Protein AF-A0A0G1M6L7-F1 (afdb_monomer_lite)

Radius of gyration: 28.71 Å; chains: 1; bounding box: 70×25×81 Å

Foldseek 3Di:
DDDDDDQCPPPPDADDDDPVQLVVQHEEFEAAADDLAPVSVVVSQVSTCPPNGGYYYDYDYDCPDPLCVPQADPVLVVVVVVVPDDPPDDDDDPVNVVRSVNSSVRSVVVVVVVVVLVVLLVVLVVVLVVVLVVVLVVLCPDPDPVLSVVLNVLSVVLVVVLVVVLVVLLVVLVVVVVPPDRSSVVSSVVSVVSSVVSVVVSVCVSCVVDDDDDDDD

Structure (mmCIF, N/CA/C/O backbone):
data_AF-A0A0G1M6L7-F1
#
_entry.id   AF-A0A0G1M6L7-F1
#
loop_
_atom_site.group_PDB
_atom_site.id
_atom_site.type_symbol
_atom_site.label_atom_id
_atom_site.label_alt_id
_atom_site.label_comp_id
_atom_site.label_asym_id
_atom_site.label_entity_id
_atom_site.label_seq_id
_atom_site.pdbx_PDB_ins_code
_atom_site.Cartn_x
_atom_site.Cartn_y
_atom_site.Cartn_z
_atom_site.occupancy
_atom_site.B_iso_or_equiv
_atom_site.auth_seq_id
_atom_site.auth_comp_id
_atom_site.auth_asym_id
_atom_site.auth_atom_id
_atom_site.pdbx_PDB_model_num
ATOM 1 N N . MET A 1 1 ? 1.216 6.756 -36.586 1.00 84.75 1 MET A N 1
ATOM 2 C CA . MET A 1 1 ? 0.546 7.312 -35.391 1.00 84.75 1 MET A CA 1
ATOM 3 C C . MET A 1 1 ? 1.504 7.144 -34.233 1.00 84.75 1 MET A C 1
ATOM 5 O O . MET A 1 1 ? 2.089 6.076 -34.132 1.00 84.75 1 MET A O 1
ATOM 9 N N . VAL A 1 2 ? 1.694 8.182 -33.423 1.00 92.75 2 VAL A N 1
ATOM 10 C CA . VAL A 1 2 ? 2.529 8.138 -32.216 1.00 92.75 2 VAL A CA 1
ATOM 11 C C . VAL A 1 2 ? 1.624 8.466 -31.036 1.00 92.75 2 VAL A C 1
ATOM 13 O O . VAL A 1 2 ? 0.775 9.351 -31.141 1.00 92.75 2 VAL A O 1
ATOM 16 N N . THR A 1 3 ? 1.771 7.733 -29.940 1.00 93.62 3 THR A N 1
ATOM 17 C CA . THR A 1 3 ? 1.020 7.964 -28.706 1.00 93.62 3 THR A CA 1
ATOM 18 C C . THR A 1 3 ? 2.004 7.984 -27.556 1.00 93.62 3 THR A C 1
ATOM 20 O O . THR A 1 3 ? 2.774 7.043 -27.394 1.00 93.62 3 THR A O 1
ATOM 23 N N . VAL A 1 4 ? 1.964 9.058 -26.775 1.00 93.81 4 VAL A N 1
ATOM 24 C CA . VAL A 1 4 ? 2.733 9.181 -25.540 1.00 93.81 4 VAL A CA 1
ATOM 25 C C . VAL A 1 4 ? 1.793 8.864 -24.388 1.00 93.81 4 VAL A C 1
ATOM 27 O O . VAL A 1 4 ? 0.706 9.434 -24.295 1.00 93.81 4 VAL A O 1
ATOM 30 N N . ALA A 1 5 ? 2.195 7.925 -23.541 1.00 92.69 5 ALA A N 1
ATOM 31 C CA . ALA A 1 5 ? 1.463 7.533 -22.350 1.00 92.69 5 ALA A CA 1
ATOM 32 C C . ALA A 1 5 ? 2.386 7.715 -21.148 1.00 92.69 5 ALA A C 1
ATOM 34 O O . ALA A 1 5 ? 3.482 7.168 -21.130 1.00 92.69 5 ALA A O 1
ATOM 35 N N . THR A 1 6 ? 1.942 8.481 -20.156 1.00 89.94 6 THR A N 1
ATOM 36 C CA . THR A 1 6 ? 2.637 8.587 -18.873 1.00 89.94 6 THR A CA 1
ATOM 37 C C . THR A 1 6 ? 2.196 7.440 -17.966 1.00 89.94 6 THR A C 1
ATOM 39 O O . THR A 1 6 ? 1.009 7.085 -17.919 1.00 89.94 6 THR A O 1
ATOM 42 N N . ASN A 1 7 ? 3.150 6.828 -17.258 1.00 86.62 7 ASN A N 1
ATOM 43 C CA . ASN A 1 7 ? 2.927 5.631 -16.445 1.00 86.62 7 ASN A CA 1
ATOM 44 C C . ASN A 1 7 ? 2.179 4.533 -17.232 1.00 86.62 7 ASN A C 1
ATOM 46 O O . ASN A 1 7 ? 2.619 4.071 -18.279 1.00 86.62 7 ASN A O 1
ATOM 50 N N . MET A 1 8 ? 1.007 4.121 -16.742 1.00 83.69 8 MET A N 1
ATOM 51 C CA . MET A 1 8 ? 0.152 3.108 -17.366 1.00 83.69 8 MET A CA 1
ATOM 52 C C . MET A 1 8 ? -1.162 3.709 -17.887 1.00 83.69 8 MET A C 1
ATOM 54 O O . MET A 1 8 ? -2.217 3.078 -17.780 1.00 83.69 8 MET A O 1
ATOM 58 N N . ALA A 1 9 ? -1.132 4.927 -18.435 1.00 89.62 9 ALA A N 1
ATOM 59 C CA . ALA A 1 9 ? -2.308 5.532 -19.060 1.00 89.62 9 ALA A CA 1
ATOM 60 C C . ALA A 1 9 ? -2.913 4.609 -20.143 1.00 89.62 9 ALA A C 1
ATOM 62 O O . ALA A 1 9 ? -2.209 3.898 -20.862 1.00 89.62 9 ALA A O 1
ATOM 63 N N . GLY A 1 10 ? -4.248 4.556 -20.226 1.00 84.44 10 GLY A N 1
ATOM 64 C CA . GLY A 1 10 ? -4.945 3.621 -21.124 1.00 84.44 10 GLY A CA 1
ATOM 65 C C . GLY A 1 10 ? -4.846 2.146 -20.697 1.00 84.44 10 GLY A C 1
ATOM 66 O O . GLY A 1 10 ? -4.874 1.230 -21.528 1.00 84.44 10 GLY A O 1
ATOM 67 N N . ARG A 1 11 ? -4.664 1.865 -19.399 1.00 89.75 11 ARG A N 1
ATOM 68 C CA . ARG A 1 11 ? -4.766 0.506 -18.837 1.00 89.75 11 ARG A CA 1
ATOM 69 C C . ARG A 1 11 ? -6.170 -0.066 -19.009 1.00 89.75 11 ARG A C 1
ATOM 71 O O . ARG A 1 11 ? -7.153 0.612 -18.755 1.00 89.75 11 ARG A O 1
ATOM 78 N N . GLY A 1 12 ? -6.235 -1.330 -19.429 1.00 88.38 12 GLY A N 1
ATOM 79 C CA . GLY A 1 12 ? -7.492 -2.047 -19.669 1.00 88.38 12 GLY A CA 1
ATOM 80 C C . GLY A 1 12 ? -8.051 -1.904 -21.087 1.00 88.38 12 GLY A C 1
ATOM 81 O O . GLY A 1 12 ? -8.953 -2.652 -21.440 1.00 88.38 12 GLY A O 1
ATOM 82 N N . THR A 1 13 ? -7.487 -1.017 -21.911 1.00 90.44 13 THR A N 1
ATOM 83 C CA . THR A 1 13 ? -7.893 -0.847 -23.312 1.00 90.44 13 THR A CA 1
ATOM 84 C C . THR A 1 13 ? -6.903 -1.519 -24.258 1.00 90.44 13 THR A C 1
ATOM 86 O O . THR A 1 13 ? -5.684 -1.355 -24.133 1.00 90.44 13 THR A O 1
ATOM 89 N N . ASP A 1 14 ? -7.432 -2.274 -25.217 1.00 89.69 14 ASP A N 1
ATOM 90 C CA . ASP A 1 14 ? -6.655 -2.932 -26.264 1.00 89.69 14 ASP A CA 1
ATOM 91 C C . ASP A 1 14 ? -6.268 -1.931 -27.359 1.00 89.69 14 ASP A C 1
ATOM 93 O O . ASP A 1 14 ? -7.090 -1.138 -27.817 1.00 89.69 14 ASP A O 1
ATOM 97 N N . ILE A 1 15 ? -5.010 -1.985 -27.802 1.00 90.81 15 ILE A N 1
ATOM 98 C CA . ILE A 1 15 ? -4.528 -1.189 -28.934 1.00 90.81 15 ILE A CA 1
ATOM 99 C C . ILE A 1 15 ? -4.770 -2.010 -30.197 1.00 90.81 15 ILE A C 1
ATOM 101 O O . ILE A 1 15 ? -4.020 -2.935 -30.505 1.00 90.81 15 ILE A O 1
ATOM 105 N N . LEU A 1 16 ? -5.851 -1.693 -30.905 1.00 90.94 16 LEU A N 1
ATOM 106 C CA . LEU A 1 16 ? -6.194 -2.354 -32.159 1.00 90.94 16 LEU A CA 1
ATOM 107 C C . LEU A 1 16 ? -5.374 -1.766 -33.307 1.00 90.94 16 LEU A C 1
ATOM 109 O O . LEU A 1 16 ? -5.349 -0.553 -33.519 1.00 90.94 16 LEU A O 1
ATOM 113 N N . LEU A 1 17 ? -4.717 -2.639 -34.065 1.00 91.00 17 LEU A N 1
ATOM 114 C CA . LEU A 1 17 ? -3.905 -2.247 -35.209 1.00 91.00 17 LEU A CA 1
ATOM 115 C C . LEU A 1 17 ? -4.732 -2.247 -36.491 1.00 91.00 17 LEU A C 1
ATOM 117 O O . LEU A 1 17 ? -5.481 -3.182 -36.773 1.00 91.00 17 LEU A O 1
ATOM 121 N N . SER A 1 18 ? -4.556 -1.206 -37.301 1.00 91.69 18 SER A N 1
ATOM 122 C CA . SER A 1 18 ? -5.076 -1.193 -38.666 1.00 91.69 18 SER A CA 1
ATOM 123 C C . SER A 1 18 ? -4.300 -2.176 -39.549 1.00 91.69 18 SER A C 1
ATOM 125 O O . SER A 1 18 ? -3.163 -2.546 -39.249 1.00 91.69 18 SER A O 1
ATOM 127 N N . VAL A 1 19 ? -4.873 -2.545 -40.698 1.00 90.25 19 VAL A N 1
ATOM 128 C CA . VAL A 1 19 ? -4.204 -3.406 -41.694 1.00 90.25 19 VAL A CA 1
ATOM 129 C C . VAL A 1 19 ? -2.841 -2.834 -42.112 1.00 90.25 19 VAL A C 1
ATOM 131 O O . VAL A 1 19 ? -1.876 -3.578 -42.276 1.00 90.25 19 VAL A O 1
ATOM 134 N N . GLY A 1 20 ? -2.740 -1.505 -42.237 1.00 91.56 20 GLY A N 1
ATOM 135 C CA . GLY A 1 20 ? -1.476 -0.820 -42.517 1.00 91.56 20 GLY A CA 1
ATOM 136 C C . GLY A 1 20 ? -0.455 -0.963 -41.384 1.00 91.56 20 GLY A C 1
ATOM 137 O O . GLY A 1 20 ? 0.711 -1.225 -41.657 1.00 91.56 20 GLY A O 1
ATOM 138 N N . GLY A 1 21 ? -0.893 -0.866 -40.124 1.00 90.00 21 GLY A N 1
ATOM 139 C CA . GLY A 1 21 ? -0.030 -1.053 -38.952 1.00 90.00 21 GLY A CA 1
ATOM 140 C C . GLY A 1 21 ? 0.520 -2.476 -38.841 1.00 90.00 21 GLY A C 1
ATOM 141 O O . GLY A 1 21 ? 1.707 -2.654 -38.595 1.00 90.00 21 GLY A O 1
ATOM 142 N N . ILE A 1 22 ? -0.307 -3.491 -39.113 1.00 90.25 22 ILE A N 1
ATOM 143 C CA . ILE A 1 22 ? 0.140 -4.895 -39.140 1.00 90.25 22 ILE A CA 1
ATOM 144 C C . ILE A 1 22 ? 1.204 -5.099 -40.228 1.00 90.25 22 ILE A C 1
ATOM 146 O O . ILE A 1 22 ? 2.251 -5.687 -39.967 1.00 90.25 22 ILE A O 1
ATOM 150 N N . ARG A 1 23 ? 0.977 -4.564 -41.437 1.00 90.69 23 ARG A N 1
ATOM 151 C CA . ARG A 1 23 ? 1.945 -4.635 -42.548 1.00 90.69 23 ARG A CA 1
ATOM 152 C C . ARG A 1 23 ? 3.256 -3.900 -42.262 1.00 90.69 23 ARG A C 1
ATOM 154 O O . ARG A 1 23 ? 4.280 -4.284 -42.812 1.00 90.69 23 ARG A O 1
ATOM 161 N N . ALA A 1 24 ? 3.226 -2.876 -41.413 1.00 92.19 24 ALA A N 1
ATOM 162 C CA . ALA A 1 24 ? 4.398 -2.100 -41.014 1.00 92.19 24 ALA A CA 1
ATOM 163 C C . ALA A 1 24 ? 5.237 -2.759 -39.897 1.00 92.19 24 ALA A C 1
ATOM 165 O O . ALA A 1 24 ? 6.165 -2.131 -39.398 1.00 92.19 24 ALA A O 1
ATOM 166 N N . GLY A 1 25 ? 4.928 -3.998 -39.494 1.00 92.25 25 GLY A N 1
ATOM 167 C CA . GLY A 1 25 ? 5.638 -4.703 -38.416 1.00 92.25 25 GLY A CA 1
ATOM 168 C C . GLY A 1 25 ? 4.937 -4.641 -37.056 1.00 92.25 25 GLY A C 1
ATOM 169 O O . GLY A 1 25 ? 5.488 -5.094 -36.056 1.00 92.25 25 GLY A O 1
ATOM 170 N N . GLY A 1 26 ? 3.707 -4.128 -37.023 1.00 94.56 26 GLY A N 1
ATOM 171 C CA . GLY A 1 26 ? 2.856 -4.117 -35.843 1.00 94.56 26 GLY A CA 1
ATOM 172 C C . GLY A 1 26 ? 3.161 -2.995 -34.853 1.00 94.56 26 GLY A C 1
ATOM 173 O O . GLY A 1 26 ? 3.702 -1.951 -35.216 1.00 94.56 26 GLY A O 1
ATOM 174 N N . LEU A 1 27 ? 2.749 -3.179 -33.594 1.00 95.94 27 LEU A N 1
ATOM 175 C CA . LEU A 1 27 ? 2.967 -2.173 -32.553 1.00 95.94 27 LEU A CA 1
ATOM 176 C C . LEU A 1 27 ? 4.420 -2.216 -32.073 1.00 95.94 27 LEU A C 1
ATOM 178 O O . LEU A 1 27 ? 4.883 -3.261 -31.613 1.00 95.94 27 LEU A O 1
ATOM 182 N N . HIS A 1 28 ? 5.098 -1.071 -32.123 1.00 96.50 28 HIS A N 1
ATOM 183 C CA 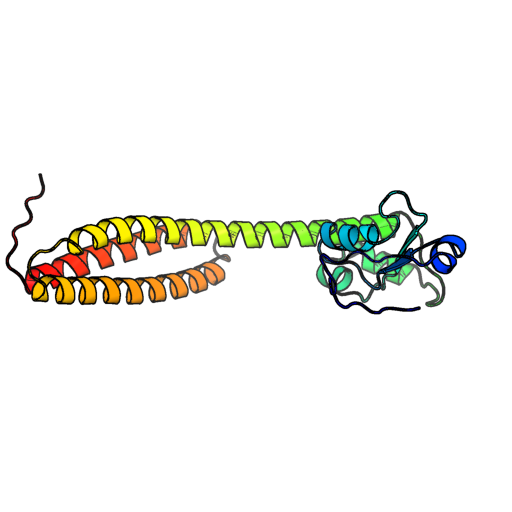. HIS A 1 28 ? 6.377 -0.864 -31.455 1.00 96.50 28 HIS A CA 1
ATOM 184 C C . HIS A 1 28 ? 6.158 -0.090 -30.152 1.00 96.50 28 HIS A C 1
ATOM 186 O O . HIS A 1 28 ? 5.536 0.973 -30.154 1.00 96.50 28 HIS A O 1
ATOM 192 N N . VAL A 1 29 ? 6.641 -0.640 -29.043 1.00 96.62 29 VAL A N 1
ATOM 193 C CA . VAL A 1 29 ? 6.551 -0.042 -27.709 1.00 96.62 29 VAL A CA 1
ATOM 194 C C . VAL A 1 29 ? 7.929 0.455 -27.294 1.00 96.62 29 VAL A C 1
ATOM 196 O O . VAL A 1 29 ? 8.872 -0.331 -27.233 1.00 96.62 29 VAL A O 1
ATOM 199 N N . ILE A 1 30 ? 8.027 1.739 -26.963 1.00 97.06 30 ILE A N 1
ATOM 200 C CA . ILE A 1 30 ? 9.252 2.345 -26.440 1.00 97.06 30 ILE A CA 1
ATOM 201 C C . ILE A 1 30 ? 9.027 2.670 -24.966 1.00 97.06 30 ILE A C 1
ATOM 203 O O . ILE A 1 30 ? 8.102 3.411 -24.636 1.00 97.06 30 ILE A O 1
ATOM 207 N N . GLY A 1 31 ? 9.846 2.089 -24.093 1.00 96.44 31 GLY A N 1
ATOM 208 C CA . GLY A 1 31 ? 9.995 2.532 -22.708 1.00 96.44 31 GLY A CA 1
ATOM 209 C C . GLY A 1 31 ? 11.113 3.564 -22.629 1.00 96.44 31 GLY A C 1
ATOM 210 O O . GLY A 1 31 ? 12.192 3.320 -23.164 1.00 96.44 31 GLY A O 1
ATOM 211 N N . THR A 1 32 ? 10.842 4.709 -22.013 1.00 95.19 32 THR A N 1
ATOM 212 C CA . THR A 1 32 ? 11.808 5.812 -21.855 1.00 95.19 32 THR A CA 1
ATOM 213 C C . THR A 1 32 ? 12.637 5.712 -20.582 1.00 95.19 32 THR A C 1
ATOM 215 O O . THR A 1 32 ? 13.628 6.410 -20.471 1.00 95.19 32 THR A O 1
ATOM 218 N N . GLU A 1 33 ? 12.204 4.868 -19.650 1.00 93.88 33 GLU A N 1
ATOM 219 C CA . GLU A 1 33 ? 12.830 4.596 -18.359 1.00 93.88 33 GLU A CA 1
ATOM 220 C C . GLU A 1 33 ? 12.397 3.193 -17.898 1.00 93.88 33 GLU A C 1
ATOM 222 O O . GLU A 1 33 ? 11.511 2.560 -18.499 1.00 93.88 33 GLU A O 1
ATOM 227 N N . ARG A 1 34 ? 12.997 2.693 -16.817 1.00 94.00 34 ARG A N 1
ATOM 228 C CA . ARG A 1 34 ? 12.549 1.477 -16.128 1.00 94.00 34 ARG A CA 1
ATOM 229 C C . ARG A 1 34 ? 11.799 1.860 -14.869 1.00 94.00 34 ARG A C 1
ATOM 231 O O . ARG A 1 34 ? 12.267 2.668 -14.080 1.00 94.00 34 ARG A O 1
ATOM 238 N N . HIS A 1 35 ? 10.663 1.213 -14.642 1.00 95.50 35 HIS A N 1
ATOM 239 C CA . HIS A 1 35 ? 9.975 1.359 -13.369 1.00 95.50 35 HIS A CA 1
ATOM 240 C C . HIS A 1 35 ? 10.758 0.624 -12.274 1.00 95.50 35 HIS A C 1
ATOM 242 O O . HIS A 1 35 ? 11.345 -0.422 -12.527 1.00 95.50 35 HIS A O 1
ATOM 248 N N . GLU A 1 36 ? 10.625 1.040 -11.017 1.00 95.19 36 GLU A N 1
ATOM 249 C CA . GLU A 1 36 ? 11.099 0.289 -9.837 1.00 95.19 36 GLU A CA 1
ATOM 250 C C . GLU A 1 36 ? 10.550 -1.147 -9.732 1.00 95.19 36 GLU A C 1
ATOM 252 O O . GLU A 1 36 ? 10.982 -1.912 -8.882 1.00 95.19 36 GLU A O 1
ATOM 257 N N . SER A 1 37 ? 9.562 -1.524 -10.557 1.00 94.88 37 SER A N 1
ATOM 258 C CA . SER A 1 37 ? 9.026 -2.879 -10.589 1.00 94.88 37 SER A CA 1
ATOM 259 C C . SER A 1 37 ? 8.979 -3.434 -12.001 1.00 94.88 37 SER A C 1
ATOM 261 O O . SER A 1 37 ? 8.274 -2.925 -12.883 1.00 94.88 37 SER A O 1
ATOM 263 N N . ARG A 1 38 ? 9.611 -4.594 -12.172 1.00 94.69 38 ARG A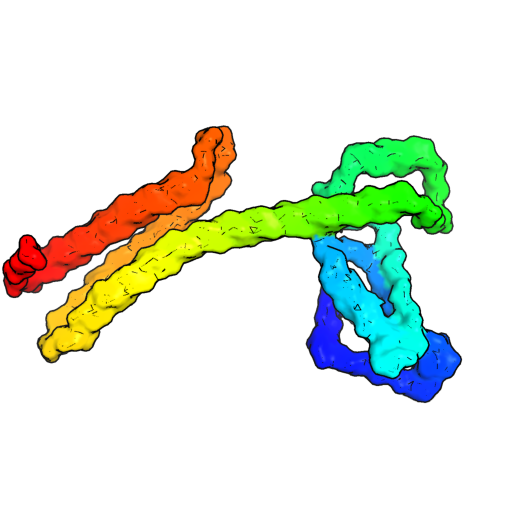 N 1
ATOM 264 C CA . ARG A 1 38 ? 9.710 -5.313 -13.445 1.00 94.69 38 ARG A CA 1
ATOM 265 C C . ARG A 1 38 ? 8.345 -5.701 -13.997 1.00 94.69 38 ARG A C 1
ATOM 267 O O . ARG A 1 38 ? 8.137 -5.800 -15.210 1.00 94.69 38 ARG A O 1
ATOM 274 N N . ARG A 1 39 ? 7.376 -5.919 -13.106 1.00 94.62 39 ARG A N 1
ATOM 275 C CA . ARG A 1 39 ? 5.989 -6.227 -13.465 1.00 94.62 39 ARG A CA 1
ATOM 276 C C . ARG A 1 39 ? 5.330 -5.088 -14.247 1.00 94.62 39 ARG A C 1
ATOM 278 O O . ARG A 1 39 ? 4.470 -5.367 -15.085 1.00 94.62 39 ARG A O 1
ATOM 285 N N . ILE A 1 40 ? 5.664 -3.828 -13.967 1.00 94.75 40 ILE A N 1
ATOM 286 C CA . ILE A 1 40 ? 5.108 -2.679 -14.697 1.00 94.75 40 ILE A CA 1
ATOM 287 C C . ILE A 1 40 ? 5.729 -2.601 -16.091 1.00 94.75 40 ILE A C 1
ATOM 289 O O . ILE A 1 40 ? 4.988 -2.548 -17.072 1.00 94.75 40 ILE A O 1
ATOM 293 N N . ASP A 1 41 ? 7.048 -2.764 -16.200 1.00 95.62 41 ASP A N 1
ATOM 294 C CA . ASP A 1 41 ? 7.721 -2.832 -17.500 1.00 95.62 41 ASP A CA 1
ATOM 295 C C . ASP A 1 41 ? 7.145 -3.948 -18.382 1.00 95.62 41 ASP A C 1
ATOM 297 O O . ASP A 1 41 ? 6.882 -3.757 -19.568 1.00 95.62 41 ASP A O 1
ATOM 301 N N . ASN A 1 42 ? 6.908 -5.129 -17.801 1.00 94.88 42 ASN A N 1
ATOM 302 C CA . ASN A 1 42 ? 6.311 -6.261 -18.510 1.00 94.88 42 ASN A CA 1
ATOM 303 C C . ASN A 1 42 ? 4.888 -5.958 -18.999 1.00 94.88 42 ASN A C 1
ATOM 305 O O . ASN A 1 42 ? 4.505 -6.418 -20.073 1.00 94.88 42 ASN A O 1
ATOM 309 N N . GLN A 1 43 ? 4.108 -5.168 -18.255 1.00 94.25 43 GLN A N 1
ATOM 310 C CA . GLN A 1 43 ? 2.792 -4.726 -18.723 1.00 94.25 43 GLN A CA 1
ATOM 311 C C . GLN A 1 43 ? 2.895 -3.766 -19.906 1.00 94.25 43 GLN A C 1
ATOM 313 O O . GLN A 1 43 ? 2.048 -3.829 -20.797 1.00 94.25 43 GLN A O 1
ATOM 318 N N . LEU A 1 44 ? 3.907 -2.896 -19.925 1.00 94.94 44 LEU A N 1
ATOM 319 C CA . LEU A 1 44 ? 4.174 -2.022 -21.063 1.00 94.94 44 LEU A CA 1
ATOM 320 C C . LEU A 1 44 ? 4.591 -2.850 -22.289 1.00 94.94 44 LEU A C 1
ATOM 322 O O . LEU A 1 44 ? 3.955 -2.736 -23.337 1.00 94.94 44 LEU A O 1
ATOM 326 N N . ARG A 1 45 ? 5.561 -3.769 -22.144 1.00 94.94 45 ARG A N 1
ATOM 327 C CA . ARG A 1 45 ? 5.973 -4.699 -23.221 1.00 94.94 45 ARG A CA 1
ATOM 328 C C . ARG A 1 45 ? 4.794 -5.485 -23.781 1.00 94.94 45 ARG A C 1
ATOM 330 O O . ARG A 1 45 ? 4.622 -5.555 -24.993 1.00 94.94 45 ARG A O 1
ATOM 337 N N . GLY A 1 46 ? 3.947 -6.011 -22.896 1.00 93.19 46 GLY A N 1
ATOM 338 C CA . GLY A 1 46 ? 2.775 -6.813 -23.249 1.00 93.19 46 GLY A CA 1
ATOM 339 C C . GLY A 1 46 ? 1.673 -6.059 -24.002 1.00 93.19 46 GLY A C 1
ATOM 340 O O . GLY A 1 46 ? 0.674 -6.669 -24.384 1.00 93.19 46 GLY A O 1
ATOM 341 N N . ARG A 1 47 ? 1.815 -4.745 -24.229 1.00 92.94 47 ARG A N 1
ATOM 342 C CA . ARG A 1 47 ? 0.942 -4.009 -25.155 1.00 92.94 47 ARG A CA 1
ATOM 343 C C . ARG A 1 47 ? 1.221 -4.374 -26.611 1.00 92.94 47 ARG A C 1
ATOM 345 O O . ARG A 1 47 ? 0.277 -4.390 -27.399 1.00 92.94 47 ARG A O 1
ATOM 352 N N . ALA A 1 48 ? 2.472 -4.677 -26.956 1.00 93.94 48 ALA A N 1
ATOM 353 C CA . ALA A 1 48 ? 2.845 -5.185 -28.271 1.00 93.94 48 ALA A CA 1
ATOM 354 C C . ALA A 1 48 ? 2.576 -6.693 -28.383 1.00 93.94 48 ALA A C 1
ATOM 356 O O . ALA A 1 48 ? 2.544 -7.414 -27.388 1.00 93.94 48 ALA A O 1
ATOM 357 N N . GLY A 1 49 ? 2.379 -7.173 -29.612 1.00 90.69 49 GLY A N 1
ATOM 358 C CA . GLY A 1 49 ? 2.300 -8.606 -29.910 1.00 90.69 49 GLY A CA 1
ATOM 359 C C . GLY A 1 49 ? 1.080 -9.348 -29.350 1.00 90.69 49 GLY A C 1
ATOM 360 O O . GLY A 1 49 ? 1.103 -10.570 -29.188 1.00 90.69 49 GLY A O 1
ATOM 361 N N . ARG A 1 50 ? -0.008 -8.638 -29.031 1.00 89.62 50 ARG A N 1
ATOM 362 C CA . ARG A 1 50 ? -1.226 -9.267 -28.499 1.00 89.62 50 ARG A CA 1
ATOM 363 C C . ARG A 1 50 ? -1.881 -10.174 -29.537 1.00 89.62 50 ARG A C 1
ATOM 365 O O . ARG A 1 50 ? -1.874 -9.874 -30.724 1.00 89.62 50 ARG A O 1
ATOM 372 N N . GLN A 1 51 ? -2.464 -11.284 -29.078 1.00 89.00 51 GLN A N 1
ATOM 373 C CA . GLN A 1 51 ? -3.098 -12.293 -29.943 1.00 89.00 51 GLN A CA 1
ATOM 374 C C . GLN A 1 51 ? -2.153 -12.858 -31.024 1.00 89.00 51 GLN A C 1
ATOM 376 O O . GLN A 1 51 ? -2.586 -13.175 -32.128 1.00 89.00 51 GLN A O 1
ATOM 381 N N . GLY A 1 52 ? -0.851 -12.950 -30.728 1.00 88.00 52 GLY A N 1
ATOM 382 C CA . GLY A 1 52 ? 0.148 -13.463 -31.671 1.00 88.00 52 GLY A CA 1
ATOM 383 C C . GLY A 1 52 ? 0.459 -12.514 -32.832 1.00 88.00 52 GLY A C 1
ATOM 384 O O . GLY A 1 52 ? 1.071 -12.930 -33.813 1.00 88.00 52 GLY A O 1
ATOM 385 N N . GLN A 1 53 ? 0.035 -11.249 -32.745 1.00 90.50 53 GLN A N 1
ATOM 386 C CA . GLN A 1 53 ? 0.422 -10.226 -33.710 1.00 90.50 53 GLN A CA 1
ATOM 387 C C . GLN A 1 53 ? 1.936 -9.999 -33.687 1.00 90.50 53 GLN A C 1
ATOM 389 O O . GLN A 1 53 ? 2.605 -10.202 -32.676 1.00 90.50 53 GLN A O 1
ATOM 394 N N . ILE A 1 54 ? 2.473 -9.524 -34.809 1.00 91.94 54 ILE A N 1
ATOM 395 C CA . ILE A 1 54 ? 3.846 -9.023 -34.856 1.00 91.94 54 ILE A CA 1
ATOM 396 C C . ILE A 1 54 ? 3.898 -7.733 -34.026 1.00 91.94 54 ILE A C 1
ATOM 398 O O . ILE A 1 54 ? 2.954 -6.940 -34.018 1.00 91.94 54 ILE A O 1
ATOM 402 N N . GLY A 1 55 ? 4.980 -7.542 -33.287 1.00 94.94 55 GLY A N 1
ATOM 403 C CA . GLY A 1 55 ? 5.228 -6.341 -32.508 1.00 94.94 55 GLY A CA 1
ATOM 404 C C . GLY A 1 55 ? 6.613 -6.400 -31.887 1.00 94.94 55 GLY A C 1
ATOM 405 O O . GLY A 1 55 ? 7.261 -7.446 -31.877 1.00 94.94 55 GLY A O 1
ATOM 406 N N . SER A 1 56 ? 7.079 -5.268 -31.383 1.00 95.81 56 SER A N 1
ATOM 407 C CA . SER A 1 56 ? 8.384 -5.169 -30.734 1.00 95.81 56 SER A CA 1
ATOM 408 C C . SER A 1 56 ? 8.320 -4.215 -29.551 1.00 95.81 56 SER A C 1
ATOM 410 O O . SER A 1 56 ? 7.449 -3.350 -29.475 1.00 95.81 56 SER A O 1
ATOM 412 N N . SER A 1 57 ? 9.242 -4.385 -28.610 1.00 96.06 57 SER A N 1
ATOM 413 C CA . SER A 1 57 ? 9.382 -3.490 -27.468 1.00 96.06 57 SER A CA 1
ATOM 414 C C . SER A 1 57 ? 10.852 -3.242 -27.178 1.00 96.06 57 SER A C 1
ATOM 416 O O . SER A 1 57 ? 11.612 -4.208 -27.106 1.00 96.06 57 SER A O 1
ATOM 418 N N . GLN A 1 58 ? 11.230 -1.991 -26.954 1.00 94.50 58 GLN A N 1
ATOM 419 C CA . GLN A 1 58 ? 12.584 -1.605 -26.577 1.00 94.50 58 GLN A CA 1
ATOM 420 C C . GLN A 1 58 ? 12.529 -0.591 -25.437 1.00 94.50 58 GLN A C 1
ATOM 422 O O . GLN A 1 58 ? 11.655 0.268 -25.404 1.00 94.50 58 GLN A O 1
ATOM 427 N N . PHE A 1 59 ? 13.443 -0.726 -24.481 1.00 94.38 59 PHE A N 1
ATOM 428 C CA . PHE A 1 59 ? 13.630 0.248 -23.411 1.00 94.38 59 PHE A CA 1
ATOM 429 C C . PHE A 1 59 ? 14.914 1.013 -23.698 1.00 94.38 59 PHE A C 1
ATOM 431 O O . PHE A 1 59 ? 15.930 0.396 -24.020 1.00 94.38 59 PHE A O 1
ATOM 438 N N . HIS A 1 60 ? 14.838 2.329 -23.589 1.00 92.62 60 HIS A N 1
ATOM 439 C CA . HIS A 1 60 ? 15.978 3.229 -23.555 1.00 92.62 60 HIS A CA 1
ATOM 440 C C . HIS A 1 60 ? 16.111 3.725 -22.122 1.00 92.62 60 HIS A C 1
ATOM 442 O O . HIS A 1 60 ? 15.096 3.934 -21.464 1.00 92.62 60 HIS A O 1
ATOM 448 N N . LEU A 1 61 ? 17.344 3.806 -21.641 1.00 91.38 61 LEU A N 1
ATOM 449 C CA . LEU A 1 61 ? 17.665 4.164 -20.267 1.00 91.38 61 LEU A CA 1
ATOM 450 C C . LEU A 1 61 ? 18.821 5.145 -20.278 1.00 91.38 61 LEU A C 1
ATOM 452 O O . LEU A 1 61 ? 19.701 5.033 -21.139 1.00 91.38 61 LEU A O 1
ATOM 456 N N . SER A 1 62 ? 18.807 6.058 -19.321 1.00 89.38 62 SER A N 1
ATOM 457 C CA . SER A 1 62 ? 19.937 6.911 -18.982 1.00 89.38 62 SER A CA 1
ATOM 458 C C . SER A 1 62 ? 20.549 6.446 -17.668 1.00 89.38 62 SER A C 1
ATOM 460 O O . SER A 1 62 ? 19.858 5.875 -16.830 1.00 89.38 62 SER A O 1
ATOM 462 N N . MET A 1 63 ? 21.839 6.722 -17.469 1.00 84.56 63 MET A N 1
ATOM 463 C CA . MET A 1 63 ? 22.453 6.558 -16.146 1.00 84.56 63 MET A CA 1
ATOM 464 C C . MET A 1 63 ? 21.858 7.542 -15.135 1.00 84.56 63 MET A C 1
ATOM 466 O O . MET A 1 63 ? 21.784 7.232 -13.959 1.00 84.56 63 MET A O 1
ATOM 470 N N . GLU A 1 64 ? 21.351 8.680 -15.608 1.00 86.88 64 GLU A N 1
ATOM 471 C CA . GLU A 1 64 ? 20.701 9.715 -14.795 1.00 86.88 64 GLU A CA 1
ATOM 472 C C . GLU A 1 64 ? 19.226 9.407 -14.460 1.00 86.88 64 GLU A C 1
ATOM 474 O O . GLU A 1 64 ? 18.528 10.274 -13.947 1.00 86.88 64 GLU A O 1
ATOM 479 N N . ASP A 1 65 ? 18.714 8.212 -14.781 1.00 92.50 65 ASP A N 1
ATOM 480 C CA . ASP A 1 65 ? 17.331 7.844 -14.452 1.00 92.50 65 ASP A CA 1
ATOM 481 C C . ASP A 1 65 ? 17.182 7.559 -12.943 1.00 92.50 65 ASP A C 1
ATOM 483 O O . ASP A 1 65 ? 18.024 6.876 -12.354 1.00 92.50 65 ASP A O 1
ATOM 487 N N . ASP A 1 66 ? 16.049 7.958 -12.344 1.00 93.25 66 ASP A N 1
ATOM 488 C CA . ASP A 1 66 ? 15.740 7.806 -10.906 1.00 93.25 66 ASP A CA 1
ATOM 489 C C . ASP A 1 66 ? 16.037 6.400 -10.351 1.00 93.25 66 ASP A C 1
ATOM 491 O O . ASP A 1 66 ? 16.498 6.242 -9.220 1.00 93.25 66 ASP A O 1
ATOM 495 N N . LEU A 1 67 ? 15.769 5.347 -11.135 1.00 93.50 67 LEU A N 1
ATOM 496 C CA . LEU A 1 67 ? 16.028 3.967 -10.717 1.00 93.50 67 LEU A CA 1
ATOM 497 C C . LEU A 1 67 ? 17.512 3.738 -10.400 1.00 93.50 67 LEU A C 1
ATOM 499 O O . LEU A 1 67 ? 17.835 3.052 -9.433 1.00 93.50 67 LEU A O 1
ATOM 503 N N . ILE A 1 68 ? 18.394 4.277 -11.237 1.00 91.44 68 ILE A N 1
ATOM 504 C CA . ILE A 1 68 ? 19.842 4.110 -11.119 1.00 91.44 68 ILE A CA 1
ATOM 505 C C . ILE A 1 68 ? 20.392 5.107 -10.099 1.00 91.44 68 ILE A C 1
ATOM 507 O O . ILE A 1 68 ? 21.215 4.727 -9.274 1.00 91.44 68 ILE A O 1
ATOM 511 N N . GLU A 1 69 ? 19.887 6.341 -10.081 1.00 91.12 69 GLU A N 1
ATOM 512 C CA . GLU A 1 69 ? 20.295 7.346 -9.094 1.00 91.12 69 GLU A CA 1
ATOM 513 C C . GLU A 1 69 ? 19.994 6.902 -7.653 1.00 91.12 69 GLU A C 1
ATOM 515 O O . GLU A 1 69 ? 20.819 7.081 -6.759 1.00 91.12 69 GLU A O 1
ATOM 520 N N . ILE A 1 70 ? 18.828 6.292 -7.416 1.00 91.56 70 ILE A N 1
ATOM 521 C CA . ILE A 1 70 ? 18.382 5.926 -6.065 1.00 91.56 70 ILE A CA 1
ATOM 522 C C . ILE A 1 70 ? 18.862 4.528 -5.653 1.00 91.56 70 ILE A C 1
ATOM 524 O O . ILE A 1 70 ? 19.162 4.310 -4.477 1.00 91.56 70 ILE A O 1
ATOM 528 N N . TYR A 1 71 ? 18.886 3.567 -6.582 1.00 93.38 71 TYR A N 1
ATOM 529 C CA . TYR A 1 71 ? 19.116 2.148 -6.267 1.00 93.38 71 TYR A CA 1
ATOM 530 C C . TYR A 1 71 ? 20.328 1.533 -6.979 1.00 93.38 71 TYR A C 1
ATOM 532 O O . TYR A 1 71 ? 20.565 0.334 -6.821 1.00 93.38 71 TYR A O 1
ATOM 540 N N . GLY A 1 72 ? 21.068 2.309 -7.774 1.00 88.94 72 GLY A N 1
ATOM 541 C CA . GLY A 1 72 ? 22.299 1.862 -8.419 1.00 88.94 72 GLY A CA 1
ATOM 542 C C . GLY A 1 72 ? 23.414 1.587 -7.411 1.00 88.94 72 GLY A C 1
ATOM 543 O O . GLY A 1 72 ? 23.493 2.225 -6.361 1.00 88.94 72 GLY A O 1
ATOM 544 N N . SER A 1 73 ? 24.267 0.616 -7.733 1.00 87.12 73 SER A N 1
ATOM 545 C CA . SER A 1 73 ? 25.463 0.285 -6.956 1.00 87.12 73 SER A CA 1
ATOM 546 C C . SER A 1 73 ? 26.557 1.344 -7.152 1.00 87.12 73 SER A C 1
ATOM 548 O O . SER A 1 73 ? 26.661 1.956 -8.219 1.00 87.12 73 SER A O 1
ATOM 550 N N . ASP A 1 74 ? 27.408 1.545 -6.141 1.00 84.94 74 ASP A N 1
ATOM 551 C CA . ASP A 1 74 ? 28.577 2.429 -6.260 1.00 84.94 74 ASP A CA 1
ATOM 552 C C . ASP A 1 74 ? 29.543 1.907 -7.343 1.00 84.94 74 ASP A C 1
ATOM 554 O O . ASP A 1 74 ? 30.188 2.678 -8.056 1.00 84.94 74 ASP A O 1
ATOM 558 N N . GLU A 1 75 ? 29.618 0.585 -7.501 1.00 81.62 75 GLU A N 1
ATOM 559 C CA . GLU A 1 75 ? 30.414 -0.099 -8.515 1.00 81.62 75 GLU A CA 1
ATOM 560 C C . GLU A 1 75 ? 29.950 0.222 -9.943 1.00 81.62 75 GLU A C 1
ATOM 562 O O . GLU A 1 75 ? 30.789 0.449 -10.820 1.00 81.62 75 GLU A O 1
ATOM 567 N N . LEU A 1 76 ? 28.635 0.287 -10.194 1.00 80.12 76 LEU A N 1
ATOM 568 C CA . LEU A 1 76 ? 28.100 0.685 -11.500 1.00 80.12 76 LEU A CA 1
ATOM 569 C C . LEU A 1 76 ? 28.568 2.095 -11.873 1.00 80.12 76 LEU A C 1
ATOM 571 O O . LEU A 1 76 ? 28.999 2.314 -13.008 1.00 80.12 76 LEU A O 1
ATOM 575 N N . TRP A 1 77 ? 28.539 3.028 -10.921 1.00 81.62 77 TRP A N 1
ATOM 576 C CA . TRP A 1 77 ? 28.969 4.407 -11.149 1.00 81.62 77 TRP A CA 1
ATOM 577 C C . TRP A 1 77 ? 30.463 4.508 -11.456 1.00 81.62 77 TRP A C 1
ATOM 579 O O . TRP A 1 77 ? 30.841 5.161 -12.430 1.00 81.62 77 TRP A O 1
ATOM 589 N N . GLN A 1 78 ? 31.302 3.784 -10.711 1.00 83.62 78 GLN A N 1
ATOM 590 C CA . GLN A 1 78 ? 32.747 3.726 -10.965 1.00 83.62 78 GLN A CA 1
ATOM 591 C C . GLN A 1 78 ? 33.060 3.209 -12.373 1.00 83.62 78 GLN A C 1
ATOM 593 O O . GLN A 1 78 ? 33.858 3.804 -13.097 1.00 83.62 78 GLN A O 1
ATOM 598 N N . VAL A 1 79 ? 32.393 2.131 -12.799 1.00 78.38 79 VAL A N 1
ATOM 599 C CA . VAL A 1 79 ? 32.593 1.562 -14.139 1.00 78.38 79 VAL A CA 1
ATOM 600 C C . VAL A 1 79 ? 32.189 2.556 -15.229 1.00 78.38 79 VAL A C 1
ATOM 602 O O . VAL A 1 79 ? 32.886 2.679 -16.236 1.00 78.38 79 VAL A O 1
ATOM 605 N N . VAL A 1 80 ? 31.083 3.280 -15.052 1.00 75.81 80 VAL A N 1
ATOM 606 C CA . VAL A 1 80 ? 30.622 4.278 -16.030 1.00 75.81 80 VAL A CA 1
ATOM 607 C C . VAL A 1 80 ? 31.607 5.444 -16.147 1.00 75.81 80 VAL A C 1
ATOM 609 O O . VAL A 1 80 ? 31.945 5.835 -17.268 1.00 75.81 80 VAL A O 1
ATOM 612 N N . GLU A 1 81 ? 32.109 5.961 -15.023 1.00 79.31 81 GLU A N 1
ATOM 613 C CA . GLU A 1 81 ? 33.098 7.047 -14.999 1.00 79.31 81 GLU A CA 1
ATOM 614 C C . GLU A 1 81 ? 34.423 6.641 -15.663 1.00 79.31 81 GLU A C 1
ATOM 616 O O . GLU A 1 81 ? 34.992 7.401 -16.452 1.00 79.31 81 GLU A O 1
ATOM 621 N N . GLU A 1 82 ? 34.899 5.419 -15.408 1.00 79.25 82 GLU A N 1
ATOM 622 C CA . GLU A 1 82 ? 36.145 4.902 -15.984 1.00 79.25 82 GLU A CA 1
ATOM 623 C C . GLU A 1 82 ? 36.061 4.664 -17.495 1.00 79.25 82 GLU A C 1
ATOM 625 O O . GLU A 1 82 ? 37.059 4.798 -18.211 1.00 79.25 82 GLU A O 1
ATOM 630 N N . MET A 1 83 ? 34.880 4.309 -18.006 1.00 72.12 83 MET A N 1
ATOM 631 C CA . MET A 1 83 ? 34.724 3.953 -19.414 1.00 72.12 83 MET A CA 1
ATOM 632 C C . MET A 1 83 ? 34.842 5.157 -20.370 1.00 72.12 83 MET A C 1
ATOM 634 O O . MET A 1 83 ? 35.033 4.930 -21.568 1.00 72.12 83 MET A O 1
ATOM 638 N N . ASN A 1 84 ? 34.790 6.406 -19.874 1.00 66.62 84 ASN A N 1
ATOM 639 C CA . ASN A 1 84 ? 34.961 7.658 -20.638 1.00 66.62 84 ASN A CA 1
ATOM 640 C C . ASN A 1 84 ? 34.285 7.614 -22.028 1.00 66.62 84 ASN A C 1
ATOM 642 O O . ASN A 1 84 ? 34.907 7.867 -23.068 1.00 66.62 84 ASN A O 1
ATOM 646 N N . LEU A 1 85 ? 33.026 7.169 -22.050 1.00 65.12 85 LEU A N 1
ATOM 647 C CA . LEU A 1 85 ? 32.317 6.838 -23.282 1.00 65.12 85 LEU A CA 1
ATOM 648 C C . LEU A 1 85 ? 31.709 8.085 -23.938 1.00 65.12 85 LEU A C 1
ATOM 650 O O . LEU A 1 85 ? 31.215 8.968 -23.242 1.00 65.12 85 LEU A O 1
ATOM 654 N N . PRO A 1 86 ? 31.682 8.148 -25.282 1.00 67.31 86 PRO A N 1
ATOM 655 C CA . PRO A 1 86 ? 30.927 9.170 -25.999 1.00 67.31 86 PRO A CA 1
ATOM 656 C C . PRO A 1 86 ? 29.424 9.072 -25.691 1.00 67.31 86 PRO A C 1
ATOM 658 O O . PRO A 1 86 ? 28.856 7.982 -25.794 1.00 67.31 86 PRO A O 1
ATOM 661 N N . GLU A 1 87 ? 28.772 10.202 -25.397 1.00 68.69 87 GLU A N 1
ATOM 662 C CA . GLU A 1 87 ? 27.324 10.286 -25.104 1.00 68.69 87 GLU A CA 1
ATOM 663 C C . GLU A 1 87 ? 26.430 9.741 -26.237 1.00 68.69 87 GLU A C 1
ATOM 665 O O . GLU A 1 87 ? 25.285 9.354 -26.013 1.00 68.69 87 GLU A O 1
ATOM 670 N N . ASP A 1 88 ? 26.937 9.687 -27.471 1.00 73.50 88 ASP A N 1
ATOM 671 C CA . ASP A 1 88 ? 26.183 9.314 -28.669 1.00 73.50 88 ASP A CA 1
ATOM 672 C C . ASP A 1 88 ? 26.180 7.805 -28.970 1.00 73.50 88 ASP A C 1
ATOM 674 O O . ASP A 1 88 ? 25.557 7.367 -29.946 1.00 73.50 88 ASP A O 1
ATOM 678 N N . ARG A 1 89 ? 26.851 6.983 -28.150 1.00 71.94 89 ARG A N 1
ATOM 679 C CA . ARG A 1 89 ? 26.929 5.532 -28.366 1.00 71.94 89 ARG A CA 1
ATOM 680 C C . ARG A 1 89 ? 26.063 4.753 -27.378 1.00 71.94 89 ARG A C 1
ATOM 682 O O . ARG A 1 89 ? 26.327 4.788 -26.179 1.00 71.94 89 ARG A O 1
ATOM 689 N N . PRO A 1 90 ? 25.089 3.957 -27.862 1.00 74.00 90 PRO A N 1
ATOM 690 C CA . PRO A 1 90 ? 24.291 3.121 -26.981 1.00 74.00 90 PRO A CA 1
ATOM 691 C C . PRO A 1 90 ? 25.173 2.059 -26.323 1.00 74.00 90 PRO A C 1
ATOM 693 O O . PRO A 1 90 ? 25.846 1.273 -26.997 1.00 74.00 90 PRO A O 1
ATOM 696 N N . MET A 1 91 ? 25.131 2.016 -24.996 1.00 74.81 91 MET A N 1
ATOM 697 C CA . MET A 1 91 ? 25.786 0.978 -24.216 1.00 74.81 91 MET A CA 1
ATOM 698 C C . MET A 1 91 ? 24.943 -0.293 -24.252 1.00 74.81 91 MET A C 1
ATOM 700 O O . MET A 1 91 ? 23.793 -0.317 -23.820 1.00 74.81 91 MET A O 1
ATOM 704 N N . ASN A 1 92 ? 25.522 -1.372 -24.770 1.00 72.44 92 ASN A N 1
ATOM 705 C CA . ASN A 1 92 ? 24.912 -2.692 -24.718 1.00 72.44 92 ASN A CA 1
ATOM 706 C C . ASN A 1 92 ? 25.941 -3.700 -24.205 1.00 72.44 92 ASN A C 1
ATOM 708 O O . ASN A 1 92 ? 26.571 -4.418 -24.981 1.00 72.44 92 ASN A O 1
ATOM 712 N N . ASN A 1 93 ? 26.141 -3.692 -22.888 1.00 80.56 93 ASN A N 1
ATOM 713 C CA . ASN A 1 93 ? 27.002 -4.630 -22.178 1.00 80.56 93 ASN A CA 1
ATOM 714 C C . ASN A 1 93 ? 26.138 -5.489 -21.245 1.00 80.56 93 ASN A C 1
ATOM 716 O O . ASN A 1 93 ? 25.245 -4.966 -20.579 1.00 80.56 93 ASN A O 1
ATOM 720 N N . ALA A 1 94 ? 26.411 -6.793 -21.199 1.00 86.88 94 ALA A N 1
ATOM 721 C CA . ALA A 1 94 ? 25.739 -7.725 -20.299 1.00 86.88 94 ALA A CA 1
ATOM 722 C C . ALA A 1 94 ? 25.867 -7.297 -18.827 1.00 86.88 94 ALA A C 1
ATOM 724 O O . ALA A 1 94 ? 24.881 -7.375 -18.106 1.00 86.88 94 ALA A O 1
ATOM 725 N N . PHE A 1 95 ? 27.029 -6.760 -18.433 1.00 84.94 95 PHE A N 1
ATOM 726 C CA . PHE A 1 95 ? 27.274 -6.255 -17.078 1.00 84.94 95 PHE A CA 1
ATOM 727 C C . PHE A 1 95 ? 26.287 -5.145 -16.681 1.00 84.94 95 PHE A C 1
ATOM 729 O O . PHE A 1 95 ? 25.572 -5.275 -15.699 1.00 84.94 95 PHE A O 1
ATOM 736 N N . LEU A 1 96 ? 26.153 -4.096 -17.501 1.00 82.94 96 LEU A N 1
ATOM 737 C CA . LEU A 1 96 ? 25.225 -2.991 -17.214 1.00 82.94 96 LEU A CA 1
ATOM 738 C C . LEU A 1 96 ? 23.767 -3.461 -17.157 1.00 82.94 96 LEU A C 1
ATOM 740 O O . LEU A 1 96 ? 22.973 -2.947 -16.378 1.00 82.94 96 LEU A O 1
ATOM 744 N N . GLN A 1 97 ? 23.397 -4.443 -17.984 1.00 87.12 97 GLN A N 1
ATOM 745 C CA . GLN A 1 97 ? 22.057 -5.021 -17.910 1.00 87.12 97 GLN A CA 1
ATOM 746 C C . GLN A 1 97 ? 21.827 -5.780 -16.600 1.00 87.12 97 GLN A C 1
ATOM 748 O O . GLN A 1 97 ? 20.710 -5.743 -16.085 1.00 87.12 97 GLN A O 1
ATOM 753 N N . GLU A 1 98 ? 22.836 -6.489 -16.095 1.00 90.12 98 GLU A N 1
ATOM 754 C CA . GLU A 1 98 ? 22.781 -7.201 -14.817 1.00 90.12 98 GLU A CA 1
ATOM 755 C C . GLU A 1 98 ? 22.608 -6.216 -13.660 1.00 90.12 98 GLU A C 1
ATOM 757 O O . GLU A 1 98 ? 21.591 -6.296 -12.974 1.00 90.12 98 GLU A O 1
ATOM 762 N N . GLU A 1 99 ? 23.467 -5.202 -13.561 1.00 88.75 99 G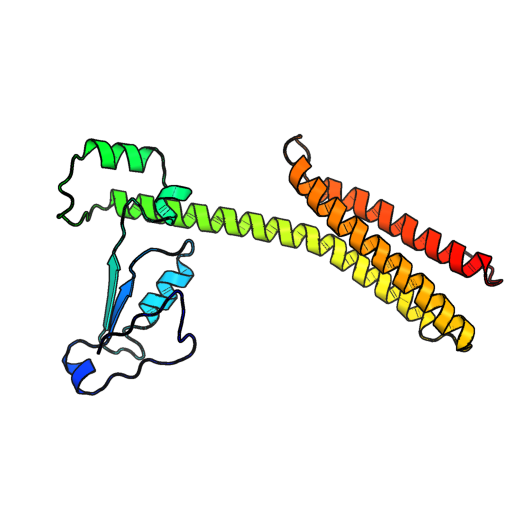LU A N 1
ATOM 763 C CA . GLU A 1 99 ? 23.388 -4.157 -12.530 1.00 88.75 99 GLU A CA 1
ATOM 764 C C . GLU A 1 99 ? 22.033 -3.425 -12.515 1.00 88.75 99 GLU A C 1
ATOM 766 O O . GLU A 1 99 ? 21.426 -3.231 -11.464 1.00 88.75 99 GLU A O 1
ATOM 771 N N . ILE A 1 100 ? 21.476 -3.078 -13.684 1.00 90.25 100 ILE A N 1
ATOM 772 C CA . ILE A 1 100 ? 20.141 -2.453 -13.765 1.00 90.25 100 ILE A CA 1
ATOM 773 C C . ILE A 1 100 ? 19.048 -3.400 -13.237 1.00 90.25 100 ILE A C 1
ATOM 775 O O . ILE A 1 100 ? 18.074 -2.955 -12.621 1.00 90.25 100 ILE A O 1
ATOM 779 N N . ASN A 1 101 ? 19.168 -4.710 -13.482 1.00 92.44 101 ASN A N 1
ATOM 780 C CA . ASN A 1 101 ? 18.223 -5.680 -12.927 1.00 92.44 101 ASN A CA 1
ATOM 781 C C . ASN A 1 101 ? 18.388 -5.813 -11.406 1.00 92.44 101 ASN A C 1
ATOM 783 O O . ASN A 1 101 ? 17.382 -5.991 -10.719 1.00 92.44 101 ASN A O 1
ATOM 787 N N . GLU A 1 102 ? 19.613 -5.720 -10.886 1.00 93.62 102 GLU A N 1
ATOM 788 C CA . GLU A 1 102 ? 19.885 -5.731 -9.447 1.00 93.62 102 GLU A CA 1
ATOM 789 C C . GLU A 1 102 ? 19.304 -4.499 -8.750 1.00 93.62 102 GLU A C 1
ATOM 791 O O . GLU A 1 102 ? 18.573 -4.656 -7.771 1.00 93.62 102 GLU A O 1
ATOM 796 N N . ALA A 1 103 ? 19.502 -3.301 -9.308 1.00 93.75 103 ALA A N 1
ATOM 797 C CA . ALA A 1 103 ? 18.885 -2.066 -8.822 1.00 93.75 103 ALA A CA 1
ATOM 798 C C . ALA A 1 103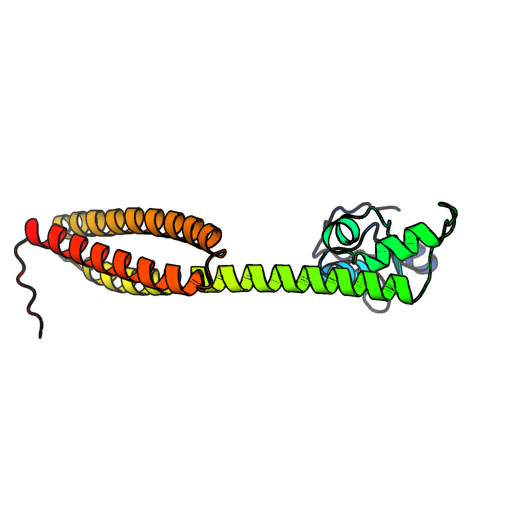 ? 17.349 -2.178 -8.777 1.00 93.75 103 ALA A C 1
ATOM 800 O O . ALA A 1 103 ? 16.708 -1.857 -7.773 1.00 93.75 103 ALA A O 1
ATOM 801 N N . GLN A 1 104 ? 16.737 -2.729 -9.835 1.00 95.31 104 GLN A N 1
ATOM 802 C CA . GLN A 1 104 ? 15.294 -2.986 -9.871 1.00 95.31 104 GLN A CA 1
ATOM 803 C C . GLN A 1 104 ? 14.861 -4.004 -8.803 1.00 95.31 104 GLN A C 1
ATOM 805 O O . GLN A 1 104 ? 13.830 -3.821 -8.155 1.00 95.31 104 GLN A O 1
ATOM 810 N N . GLN A 1 105 ? 15.635 -5.069 -8.586 1.00 95.81 105 GLN A N 1
ATOM 811 C CA . GLN A 1 105 ? 15.342 -6.071 -7.562 1.00 95.81 105 GLN A CA 1
ATOM 812 C C . GLN A 1 105 ? 15.461 -5.494 -6.144 1.00 95.81 105 GLN A C 1
ATOM 814 O O . GLN A 1 105 ? 14.626 -5.801 -5.288 1.00 95.81 105 GLN A O 1
ATOM 819 N N . LEU A 1 106 ? 16.466 -4.650 -5.896 1.00 95.00 106 LEU A N 1
ATOM 820 C CA . LEU A 1 106 ? 16.650 -3.933 -4.638 1.00 95.00 106 LEU A CA 1
ATOM 821 C C . LEU A 1 106 ? 15.454 -3.020 -4.353 1.00 95.00 106 LEU A C 1
ATOM 823 O O . LEU A 1 106 ? 14.868 -3.110 -3.271 1.00 95.00 106 LEU A O 1
ATOM 827 N N . ALA A 1 107 ? 15.033 -2.219 -5.336 1.00 95.81 107 ALA A N 1
ATOM 828 C CA . ALA A 1 107 ? 13.849 -1.371 -5.223 1.00 95.81 107 ALA A CA 1
ATOM 829 C C . ALA A 1 107 ? 12.590 -2.196 -4.890 1.00 95.81 107 ALA A C 1
ATOM 831 O O . ALA A 1 107 ? 11.853 -1.876 -3.952 1.00 95.81 107 ALA A O 1
ATOM 832 N N . GLU A 1 108 ? 12.354 -3.313 -5.592 1.00 95.12 108 GLU A N 1
ATOM 833 C CA . GLU A 1 108 ? 11.218 -4.199 -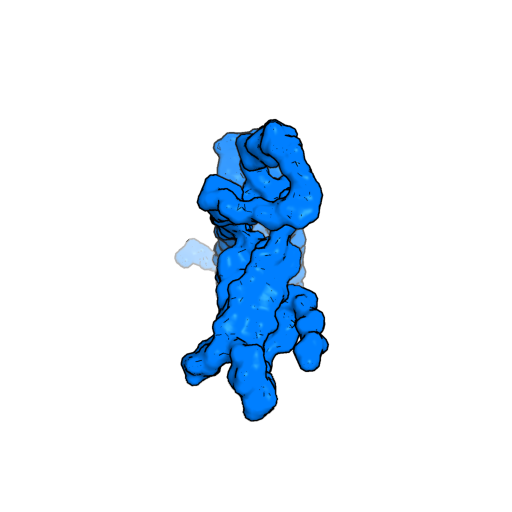5.308 1.00 95.12 108 GLU A CA 1
ATOM 834 C C . GLU A 1 108 ? 11.250 -4.766 -3.881 1.00 95.12 108 GLU A C 1
ATOM 836 O O . GLU A 1 108 ? 10.202 -4.809 -3.224 1.00 95.12 108 GLU A O 1
ATOM 841 N N . ASN A 1 109 ? 12.429 -5.166 -3.396 1.00 95.88 109 ASN A N 1
ATOM 842 C CA . ASN A 1 109 ? 12.620 -5.707 -2.049 1.00 95.88 109 ASN A CA 1
ATOM 843 C C . ASN A 1 109 ? 12.349 -4.649 -0.972 1.00 95.88 109 ASN A C 1
ATOM 845 O O . ASN A 1 109 ? 11.570 -4.902 -0.053 1.00 95.88 109 ASN A O 1
ATOM 849 N N . LEU A 1 110 ? 12.900 -3.441 -1.117 1.00 94.19 110 LEU A N 1
ATOM 850 C CA . LEU A 1 110 ? 12.667 -2.330 -0.185 1.00 94.19 110 LEU A CA 1
ATOM 851 C C . LEU A 1 110 ? 11.182 -1.953 -0.110 1.00 94.19 110 LEU A C 1
ATOM 853 O O . LEU A 1 110 ? 10.618 -1.754 0.974 1.00 94.19 110 LEU A O 1
ATOM 857 N N . HIS A 1 111 ? 10.513 -1.918 -1.263 1.00 94.19 111 HIS A N 1
ATOM 858 C CA . HIS A 1 111 ? 9.072 -1.699 -1.343 1.00 94.19 111 HIS A CA 1
ATOM 859 C C . HIS A 1 111 ? 8.271 -2.841 -0.717 1.00 94.19 111 HIS A C 1
ATOM 861 O O . HIS A 1 111 ? 7.241 -2.605 -0.080 1.00 94.19 111 HIS A O 1
ATOM 867 N N . PHE A 1 112 ? 8.705 -4.088 -0.903 1.00 95.50 112 PHE A N 1
ATOM 868 C CA . PHE A 1 112 ? 8.089 -5.252 -0.274 1.00 95.50 112 PHE A CA 1
ATOM 869 C C . PHE A 1 112 ? 8.204 -5.190 1.249 1.00 95.50 112 PHE A C 1
ATOM 871 O O . PHE A 1 112 ? 7.182 -5.307 1.926 1.00 95.50 112 PHE A O 1
ATOM 878 N N . ASP A 1 113 ? 9.392 -4.921 1.782 1.00 93.62 113 ASP A N 1
ATOM 879 C CA . ASP A 1 113 ? 9.632 -4.824 3.221 1.00 93.62 113 ASP A CA 1
ATOM 880 C C . ASP A 1 113 ? 8.851 -3.667 3.847 1.00 93.62 113 ASP A C 1
ATOM 882 O O . ASP A 1 113 ? 8.220 -3.829 4.895 1.00 93.62 113 ASP A O 1
ATOM 886 N N . SER A 1 114 ? 8.798 -2.517 3.171 1.00 91.69 114 SER A N 1
ATOM 887 C CA . SER A 1 114 ? 7.992 -1.371 3.604 1.00 91.69 114 SER A CA 1
ATOM 888 C C . SER A 1 114 ? 6.500 -1.713 3.673 1.00 91.69 114 SER A C 1
ATOM 890 O O . SER A 1 114 ? 5.831 -1.405 4.664 1.00 91.69 114 SER A O 1
ATOM 892 N N . ARG A 1 115 ? 5.971 -2.407 2.654 1.00 95.00 115 ARG A N 1
ATOM 893 C CA . ARG A 1 115 ? 4.578 -2.889 2.645 1.00 95.00 115 ARG A CA 1
ATOM 894 C C . ARG A 1 115 ? 4.321 -3.941 3.717 1.00 95.00 115 ARG A C 1
ATOM 896 O O . ARG A 1 115 ? 3.265 -3.912 4.343 1.00 95.00 115 ARG A O 1
ATOM 903 N N . LYS A 1 116 ? 5.268 -4.852 3.940 1.00 94.62 116 LYS A N 1
ATOM 904 C CA . LYS A 1 116 ? 5.178 -5.875 4.984 1.00 94.62 116 LYS A CA 1
ATOM 905 C C . LYS A 1 116 ? 5.078 -5.227 6.365 1.00 94.62 116 LYS A C 1
ATOM 907 O O . LYS A 1 116 ? 4.157 -5.550 7.108 1.00 94.62 116 LYS A O 1
ATOM 912 N N . ARG A 1 117 ? 5.938 -4.250 6.667 1.00 90.75 117 ARG A N 1
ATOM 913 C CA . ARG A 1 117 ? 5.876 -3.491 7.926 1.00 90.75 117 ARG A CA 1
ATOM 914 C C . ARG A 1 117 ? 4.543 -2.768 8.088 1.00 90.75 117 ARG A C 1
ATOM 916 O O . ARG A 1 117 ? 3.941 -2.833 9.154 1.00 90.75 117 ARG A O 1
ATOM 923 N N . LEU A 1 118 ? 4.053 -2.097 7.039 1.00 92.56 118 LEU A N 1
ATOM 924 C CA . LEU A 1 118 ? 2.739 -1.442 7.071 1.00 92.56 118 LEU A CA 1
ATOM 925 C C . LEU A 1 118 ? 1.625 -2.439 7.421 1.00 92.56 118 LEU A C 1
ATOM 927 O O . LEU A 1 118 ? 0.840 -2.175 8.327 1.00 92.56 118 LEU A O 1
ATOM 931 N N . TYR A 1 119 ? 1.616 -3.601 6.765 1.00 96.19 119 TYR A N 1
ATOM 932 C CA . TYR A 1 119 ? 0.663 -4.674 7.046 1.00 96.19 119 TYR A CA 1
ATOM 933 C C . TYR A 1 119 ? 0.739 -5.167 8.499 1.00 96.19 119 TYR A C 1
ATOM 935 O O . TYR A 1 119 ? -0.288 -5.419 9.124 1.00 96.19 119 TYR A O 1
ATOM 943 N N . GLU A 1 120 ? 1.940 -5.289 9.062 1.00 94.00 120 GLU A N 1
ATOM 944 C CA . GLU A 1 120 ? 2.127 -5.714 10.450 1.00 94.00 120 GLU A CA 1
ATOM 945 C C . GLU A 1 120 ? 1.570 -4.693 11.458 1.00 94.00 120 GLU A C 1
ATOM 947 O O . GLU A 1 120 ? 0.927 -5.093 12.434 1.00 94.00 120 GLU A O 1
ATOM 952 N N . PHE A 1 121 ? 1.740 -3.387 11.205 1.00 93.38 121 PHE A N 1
ATOM 953 C CA . PHE A 1 121 ? 1.085 -2.334 11.993 1.00 93.38 121 PHE A CA 1
ATOM 954 C C . PHE A 1 121 ? -0.444 -2.408 11.871 1.00 93.38 121 PHE A C 1
ATOM 956 O O . PHE A 1 121 ? -1.145 -2.410 12.887 1.00 93.38 121 PHE A O 1
ATOM 963 N N . ASP A 1 122 ? -0.959 -2.527 10.645 1.00 95.56 122 ASP A N 1
ATOM 964 C CA . ASP A 1 122 ? -2.399 -2.606 10.378 1.00 95.56 122 ASP A CA 1
ATOM 965 C C . ASP A 1 122 ? -3.035 -3.833 11.047 1.00 95.56 122 ASP A C 1
ATOM 967 O O . ASP A 1 122 ? -4.131 -3.746 11.598 1.00 95.56 122 ASP A O 1
ATOM 971 N N . ALA A 1 123 ? -2.328 -4.965 11.098 1.00 96.25 123 ALA A N 1
ATOM 972 C CA . ALA A 1 123 ? -2.813 -6.183 11.739 1.00 96.25 123 ALA A CA 1
ATOM 973 C C . ALA A 1 123 ? -3.094 -6.004 13.243 1.00 96.25 123 ALA A C 1
ATOM 975 O O . ALA A 1 123 ? -3.999 -6.645 13.785 1.00 96.25 123 ALA A O 1
ATOM 976 N N . VAL A 1 124 ? -2.339 -5.152 13.943 1.00 94.75 124 VAL A N 1
ATOM 977 C CA . VAL A 1 124 ? -2.606 -4.830 15.356 1.00 94.75 124 VAL A CA 1
ATOM 978 C C . VAL A 1 124 ? -3.896 -4.020 15.476 1.00 94.75 124 VAL A C 1
ATOM 980 O O . VAL A 1 124 ? -4.767 -4.385 16.271 1.00 94.75 124 VAL A O 1
ATOM 983 N N . TYR A 1 125 ? -4.039 -2.969 14.664 1.00 94.38 125 TYR A N 1
ATOM 984 C CA . TYR A 1 125 ? -5.243 -2.140 14.623 1.00 94.38 125 TYR A CA 1
ATOM 985 C C . TYR A 1 125 ? -6.487 -2.967 14.273 1.00 94.38 125 TYR A C 1
ATOM 987 O O . TYR A 1 125 ? -7.501 -2.890 14.965 1.00 94.38 125 TYR A O 1
ATOM 995 N N . ASP A 1 126 ? -6.402 -3.832 13.262 1.00 97.00 126 ASP A N 1
ATOM 996 C CA . ASP A 1 126 ? -7.511 -4.672 12.816 1.00 97.00 126 ASP A CA 1
ATOM 997 C C . ASP A 1 126 ? -8.007 -5.627 13.910 1.00 97.00 126 ASP A C 1
ATOM 999 O O . ASP A 1 126 ? -9.220 -5.791 14.083 1.00 97.00 126 ASP A O 1
ATOM 1003 N N . ARG A 1 127 ? -7.096 -6.219 14.699 1.00 95.75 127 ARG A N 1
ATOM 1004 C CA . ARG A 1 127 ? -7.470 -7.053 15.857 1.00 95.75 127 ARG A CA 1
ATOM 1005 C C . ARG A 1 127 ? -8.229 -6.248 16.910 1.00 95.75 127 ARG A C 1
ATOM 1007 O O . ARG A 1 127 ? -9.249 -6.721 17.413 1.00 95.75 127 ARG A O 1
ATOM 1014 N N . GLN A 1 128 ? -7.755 -5.042 17.230 1.00 95.12 128 GLN A N 1
ATOM 1015 C CA . GLN A 1 128 ? -8.422 -4.155 18.187 1.00 95.12 128 GLN A CA 1
ATOM 1016 C C . GLN A 1 128 ? -9.791 -3.708 17.678 1.00 95.12 128 GLN A C 1
ATOM 1018 O O . GLN A 1 128 ? -10.771 -3.795 18.414 1.00 95.12 128 GLN A O 1
ATOM 1023 N N . ARG A 1 129 ? -9.891 -3.324 16.400 1.00 97.19 129 ARG A N 1
ATOM 1024 C CA . ARG A 1 129 ? -11.149 -2.938 15.751 1.00 97.19 129 ARG A CA 1
ATOM 1025 C C . ARG A 1 129 ? -12.174 -4.068 15.792 1.00 97.19 129 ARG A C 1
ATOM 1027 O O . ARG A 1 129 ? -13.330 -3.832 16.130 1.00 97.19 129 ARG A O 1
ATOM 1034 N N . ALA A 1 130 ? -11.766 -5.300 15.486 1.00 96.88 130 ALA A N 1
ATOM 1035 C CA . ALA A 1 130 ? -12.655 -6.459 15.550 1.00 96.88 130 ALA A CA 1
ATOM 1036 C C . ALA A 1 130 ? -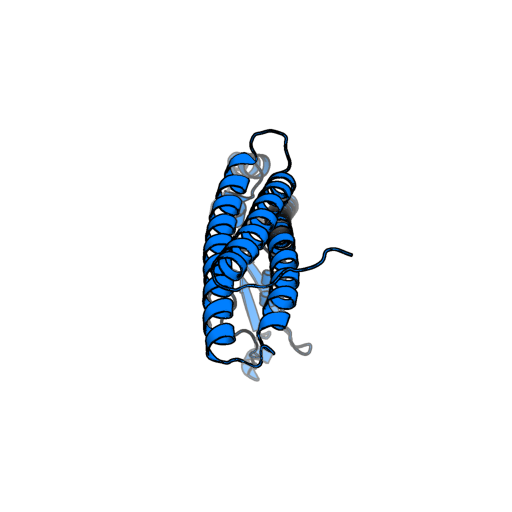13.169 -6.713 16.980 1.00 96.88 130 ALA A C 1
ATOM 1038 O O . ALA A 1 130 ? -14.367 -6.933 17.178 1.00 96.88 130 ALA A O 1
ATOM 1039 N N . ALA A 1 131 ? -12.285 -6.641 17.982 1.00 94.31 131 ALA A N 1
ATOM 1040 C CA . ALA A 1 131 ? -12.666 -6.771 19.387 1.00 94.31 131 ALA A CA 1
ATOM 1041 C C . ALA A 1 131 ? -13.614 -5.642 19.831 1.00 94.31 131 ALA A C 1
ATOM 1043 O O . ALA A 1 131 ? -14.645 -5.909 20.451 1.00 94.31 131 ALA A O 1
ATOM 1044 N N . PHE A 1 132 ? -13.308 -4.400 19.451 1.00 95.25 132 PHE A N 1
ATOM 1045 C CA . PHE A 1 132 ? -14.126 -3.225 19.732 1.00 95.25 132 PHE A CA 1
ATOM 1046 C C . PHE A 1 132 ? -15.518 -3.329 19.106 1.00 95.25 132 PHE A C 1
ATOM 1048 O O . PHE A 1 132 ? -16.510 -3.148 19.804 1.00 95.25 132 PHE A O 1
ATOM 1055 N N . TYR A 1 133 ? -15.637 -3.691 17.826 1.00 96.00 133 TYR A N 1
ATOM 1056 C CA . TYR A 1 133 ? -16.947 -3.847 17.185 1.00 96.00 133 TYR A CA 1
ATOM 1057 C C . TYR A 1 133 ? -17.784 -4.949 17.824 1.00 96.00 133 TYR A C 1
ATOM 1059 O O . TYR A 1 133 ? -18.995 -4.783 17.971 1.00 96.00 133 TYR A O 1
ATOM 1067 N N . LYS A 1 134 ? -17.154 -6.037 18.277 1.00 93.44 134 LYS A N 1
ATOM 1068 C CA . LYS A 1 134 ? -17.848 -7.078 19.039 1.00 93.44 134 LYS A CA 1
ATOM 1069 C C . LYS A 1 134 ? -18.343 -6.561 20.394 1.00 93.44 134 LYS A C 1
ATOM 1071 O O . LYS A 1 134 ? -19.455 -6.892 20.796 1.00 93.44 134 LYS A O 1
ATOM 1076 N N . PHE A 1 135 ? -17.548 -5.741 21.081 1.00 90.69 135 PHE A N 1
ATOM 1077 C CA . PHE A 1 135 ? -17.948 -5.077 22.323 1.00 90.69 135 PHE A CA 1
ATOM 1078 C C . PHE A 1 135 ? -19.100 -4.087 22.088 1.00 90.69 135 PHE A C 1
ATOM 1080 O O . PHE A 1 135 ? -20.153 -4.226 22.705 1.00 90.69 135 PHE A O 1
ATOM 1087 N N . ARG A 1 136 ? -18.948 -3.163 21.133 1.00 93.69 136 ARG A N 1
ATOM 1088 C CA . ARG A 1 136 ? -19.944 -2.152 20.751 1.00 93.69 136 ARG A CA 1
ATOM 1089 C C . ARG A 1 136 ? -21.281 -2.770 20.348 1.00 93.69 136 ARG A C 1
ATOM 1091 O O . ARG A 1 136 ? -22.331 -2.248 20.710 1.00 93.69 136 ARG A O 1
ATOM 1098 N N . ALA A 1 137 ? -21.262 -3.898 19.636 1.00 92.75 137 ALA A N 1
ATOM 1099 C CA . ALA A 1 137 ? -22.477 -4.587 19.203 1.00 92.75 137 ALA A CA 1
ATOM 1100 C C . ALA A 1 137 ? -23.400 -4.990 20.366 1.00 92.75 137 ALA A C 1
ATOM 1102 O O . ALA A 1 137 ? -24.612 -5.036 20.178 1.00 92.75 137 ALA A O 1
ATOM 1103 N N . ARG A 1 138 ? -22.855 -5.218 21.570 1.00 89.50 138 ARG A N 1
ATOM 1104 C CA . ARG A 1 138 ? -23.643 -5.548 22.771 1.00 89.50 138 ARG A CA 1
ATOM 1105 C C . ARG A 1 138 ? -24.566 -4.407 23.207 1.00 89.50 138 ARG A C 1
ATOM 1107 O O . ARG A 1 138 ? -25.605 -4.669 23.798 1.00 89.50 138 ARG A O 1
ATOM 1114 N N . PHE A 1 139 ? -24.196 -3.169 22.890 1.00 89.75 139 PHE A N 1
ATOM 1115 C CA . PHE A 1 139 ? -24.945 -1.967 23.254 1.00 89.75 139 PHE A CA 1
ATOM 1116 C C . PHE A 1 139 ? -25.986 -1.599 22.189 1.00 89.75 139 PHE A C 1
ATOM 1118 O O . PHE A 1 139 ? -26.955 -0.908 22.477 1.00 89.75 139 PHE A O 1
ATOM 1125 N N . LEU A 1 140 ? -25.854 -2.109 20.957 1.00 89.00 140 LEU A N 1
ATOM 1126 C CA . LEU A 1 140 ? -26.817 -1.844 19.880 1.00 89.00 140 LEU A CA 1
ATOM 1127 C C . LEU A 1 140 ? -28.214 -2.407 20.173 1.00 89.00 140 LEU A C 1
ATOM 1129 O O . LEU A 1 140 ? -29.199 -1.881 19.660 1.00 89.00 140 LEU A O 1
ATOM 1133 N N . THR A 1 141 ? -28.301 -3.466 20.980 1.00 87.75 141 THR A N 1
ATOM 1134 C CA . THR A 1 141 ? -29.560 -4.132 21.341 1.00 87.75 141 THR A CA 1
ATOM 1135 C C . THR A 1 141 ? -30.159 -3.638 22.658 1.00 87.75 141 THR A C 1
ATOM 1137 O O . THR A 1 141 ? -31.148 -4.208 23.114 1.00 87.75 141 THR A O 1
ATOM 1140 N N . GLU A 1 142 ? -29.580 -2.614 23.295 1.00 83.25 142 GLU A N 1
ATOM 1141 C CA . GLU A 1 142 ? -30.153 -2.024 24.510 1.00 83.25 142 GLU A CA 1
ATOM 1142 C C . GLU A 1 142 ? -31.573 -1.520 24.240 1.00 83.25 142 GLU A C 1
ATOM 1144 O O . GLU A 1 142 ? -31.804 -0.811 23.263 1.00 83.25 142 GLU A O 1
ATOM 1149 N N . LEU A 1 143 ? -32.533 -1.909 25.086 1.00 81.31 143 LEU A N 1
ATOM 1150 C CA . LEU A 1 143 ? -33.956 -1.625 24.867 1.00 81.31 143 LEU A CA 1
ATOM 1151 C C . LEU A 1 143 ? -34.281 -0.140 25.056 1.00 81.31 143 LEU A C 1
ATOM 1153 O O . LEU A 1 143 ? -35.020 0.434 24.255 1.00 81.31 143 LEU A O 1
ATOM 1157 N N . ASP A 1 144 ? -33.707 0.485 26.086 1.00 90.31 144 ASP A N 1
ATOM 1158 C CA . ASP A 1 144 ? -33.884 1.912 26.340 1.00 90.31 144 ASP A CA 1
ATOM 1159 C C . ASP A 1 144 ? -33.073 2.728 25.326 1.00 90.31 144 ASP A C 1
ATOM 1161 O O . ASP A 1 144 ? -31.843 2.693 25.297 1.00 90.31 144 ASP A O 1
ATOM 1165 N N . GLU A 1 145 ? -33.780 3.477 24.482 1.00 90.25 145 GLU A N 1
ATOM 1166 C CA . GLU A 1 145 ? -33.178 4.299 23.438 1.00 90.25 145 GLU A CA 1
ATOM 1167 C C . GLU A 1 145 ? -32.274 5.407 23.982 1.00 90.25 145 GLU A C 1
ATOM 1169 O O . GLU A 1 145 ? -31.231 5.682 23.387 1.00 90.25 145 GLU A O 1
ATOM 1174 N N . LYS A 1 146 ? -32.630 6.030 25.109 1.00 89.31 146 LYS A N 1
ATOM 1175 C CA . LYS A 1 146 ? -31.824 7.110 25.686 1.00 89.31 146 LYS A CA 1
ATOM 1176 C C . LYS A 1 146 ? -30.512 6.563 26.230 1.00 89.31 146 LYS A C 1
ATOM 1178 O O . LYS A 1 146 ? -29.467 7.159 25.973 1.00 89.31 146 LYS A O 1
ATOM 1183 N N . ILE A 1 147 ? -30.569 5.430 26.934 1.00 89.00 147 ILE A N 1
ATOM 1184 C CA . ILE A 1 147 ? -29.376 4.745 27.453 1.00 89.00 147 ILE A CA 1
ATOM 1185 C C . ILE A 1 147 ? -28.499 4.279 26.287 1.00 89.00 147 ILE A C 1
ATOM 1187 O O . ILE A 1 147 ? -27.316 4.610 26.247 1.00 89.00 147 ILE A O 1
ATOM 1191 N N . ARG A 1 148 ? -29.102 3.651 25.271 1.00 90.62 148 ARG A N 1
ATOM 1192 C CA . ARG A 1 148 ? -28.406 3.188 24.066 1.00 90.62 148 ARG A CA 1
ATOM 1193 C C . ARG A 1 148 ? -27.649 4.300 23.352 1.00 90.62 148 ARG A C 1
ATOM 1195 O O . ARG A 1 148 ? -26.457 4.169 23.088 1.00 90.62 148 ARG A O 1
ATOM 1202 N N . VAL A 1 149 ? -28.332 5.396 23.017 1.00 92.19 149 VAL A N 1
ATOM 1203 C CA . VAL A 1 149 ? -27.721 6.525 22.293 1.00 92.19 149 VAL A CA 1
ATOM 1204 C C . VAL A 1 149 ? -26.585 7.138 23.107 1.00 92.19 149 VAL A C 1
ATOM 1206 O O . VAL A 1 149 ? -25.533 7.460 22.555 1.00 92.19 149 VAL A O 1
ATOM 1209 N N . LYS A 1 150 ? -26.777 7.269 24.421 1.00 90.94 150 LYS A N 1
ATOM 1210 C CA . LYS A 1 150 ? -25.769 7.791 25.340 1.00 90.94 150 LYS A CA 1
ATOM 1211 C C . LYS A 1 150 ? -24.530 6.890 25.404 1.00 90.94 150 LYS A C 1
ATOM 1213 O O . LYS A 1 150 ? -23.428 7.376 25.153 1.00 90.94 150 LYS A O 1
ATOM 1218 N N . ASN A 1 151 ? -24.707 5.598 25.680 1.00 92.19 151 ASN A N 1
ATOM 1219 C CA . ASN A 1 151 ? -23.615 4.630 25.789 1.00 92.19 151 ASN A CA 1
ATOM 1220 C C . ASN A 1 151 ? -22.830 4.537 24.481 1.00 92.19 151 ASN A C 1
ATOM 1222 O O . ASN A 1 151 ? -21.605 4.632 24.484 1.00 92.19 151 ASN A O 1
ATOM 1226 N N . LEU A 1 152 ? -23.524 4.433 23.344 1.00 94.38 152 LEU A N 1
ATOM 1227 C CA . LEU A 1 152 ? -22.874 4.387 22.034 1.00 94.38 152 LEU A CA 1
ATOM 1228 C C . LEU A 1 152 ? -22.064 5.650 21.743 1.00 94.38 152 LEU A C 1
ATOM 1230 O O . LEU A 1 152 ? -20.979 5.541 21.183 1.00 94.38 152 LEU A O 1
ATOM 1234 N N . LYS A 1 153 ? -22.539 6.831 22.157 1.00 95.00 153 LYS A N 1
ATOM 1235 C CA . LYS A 1 153 ? -21.787 8.079 21.993 1.00 95.00 153 LYS A CA 1
ATOM 1236 C C . LYS A 1 153 ? -20.475 8.065 22.784 1.00 95.00 153 LYS A C 1
ATOM 1238 O O . LYS A 1 153 ? -19.449 8.451 22.234 1.00 95.00 153 LYS A O 1
ATOM 1243 N N . ILE A 1 154 ? -20.500 7.601 24.036 1.00 94.31 154 ILE A N 1
ATOM 1244 C CA . ILE A 1 154 ? -19.296 7.463 24.876 1.00 94.31 154 ILE A CA 1
ATOM 1245 C C . ILE A 1 154 ? -18.320 6.465 24.239 1.00 94.31 154 ILE A C 1
ATOM 1247 O O . ILE A 1 154 ? -17.145 6.773 24.051 1.00 94.31 154 ILE A O 1
ATOM 1251 N N . ILE A 1 155 ? -18.824 5.290 23.852 1.00 95.25 155 ILE A N 1
ATOM 1252 C CA . ILE A 1 155 ? -18.043 4.216 23.224 1.00 95.25 155 ILE A CA 1
ATOM 1253 C C . ILE A 1 155 ? -17.365 4.704 21.937 1.00 95.25 155 ILE A C 1
ATOM 1255 O O . ILE A 1 155 ? -16.168 4.483 21.749 1.00 95.25 155 ILE A O 1
ATOM 1259 N N . ASP A 1 156 ? -18.118 5.370 21.059 1.00 96.88 156 ASP A N 1
ATOM 1260 C CA . ASP A 1 156 ? -17.612 5.850 19.772 1.00 96.88 156 ASP A CA 1
ATOM 1261 C C . ASP A 1 156 ? -16.592 6.980 19.954 1.00 96.88 156 ASP A C 1
ATOM 1263 O O . ASP A 1 156 ? -15.588 7.008 19.244 1.00 96.88 156 ASP A O 1
ATOM 1267 N N . GLN A 1 157 ? -16.792 7.861 20.938 1.00 96.75 157 GLN A N 1
ATOM 1268 C CA . GLN A 1 157 ? -15.840 8.926 21.240 1.00 96.75 157 GLN A CA 1
ATOM 1269 C C . GLN A 1 157 ? -14.512 8.383 21.787 1.00 96.75 157 GLN A C 1
ATOM 1271 O O . GLN A 1 157 ? -13.451 8.750 21.287 1.00 96.75 157 GLN A O 1
ATOM 1276 N N . LYS A 1 158 ? -14.549 7.442 22.738 1.00 96.06 158 LYS A N 1
ATOM 1277 C CA . LYS A 1 158 ? -13.332 6.795 23.265 1.00 96.06 158 LYS A CA 1
ATOM 1278 C C . LYS A 1 158 ? -12.566 6.033 22.186 1.00 96.06 158 LYS A C 1
ATOM 1280 O O . LYS A 1 158 ? -11.339 6.030 22.178 1.00 96.06 158 LYS A O 1
ATOM 1285 N N . TRP A 1 159 ? -13.281 5.415 21.248 1.00 97.25 159 TRP A N 1
ATOM 1286 C CA . TRP A 1 159 ? -12.654 4.770 20.099 1.00 97.25 159 TRP A CA 1
ATOM 1287 C C . TRP A 1 159 ? -11.987 5.768 19.151 1.00 97.25 159 TRP A C 1
ATOM 1289 O O . TRP A 1 159 ? -10.894 5.493 18.664 1.00 97.25 159 TRP A O 1
ATOM 1299 N N . GLN A 1 160 ? -12.604 6.926 18.903 1.00 97.25 160 GLN A N 1
ATOM 1300 C CA . GLN A 1 160 ? -11.981 7.991 18.109 1.00 97.25 160 GLN A CA 1
ATOM 1301 C C . GLN A 1 160 ? -10.678 8.483 18.751 1.00 97.25 160 GLN A C 1
ATOM 1303 O O . GLN A 1 160 ? -9.660 8.533 18.064 1.00 97.25 160 GLN A O 1
ATOM 1308 N N . GLU A 1 161 ? -10.686 8.747 20.060 1.00 96.44 161 GLU A N 1
ATOM 1309 C CA . GLU A 1 161 ? -9.488 9.126 20.829 1.00 96.44 161 GLU A CA 1
ATOM 1310 C C . GLU A 1 161 ? -8.384 8.054 20.710 1.00 96.44 161 GLU A C 1
ATOM 1312 O O . GLU A 1 161 ? -7.250 8.357 20.340 1.00 96.44 161 GLU A O 1
ATOM 1317 N N . GLN A 1 162 ? -8.730 6.773 20.886 1.00 95.50 162 GLN A N 1
ATOM 1318 C CA . GLN A 1 162 ? -7.797 5.654 20.700 1.00 95.50 162 GLN A CA 1
ATOM 1319 C C . GLN A 1 162 ? -7.202 5.602 19.285 1.00 95.50 162 GLN A C 1
ATOM 1321 O O . GLN A 1 162 ? -6.025 5.285 19.115 1.00 95.50 162 GLN A O 1
ATOM 1326 N N . MET A 1 163 ? -7.996 5.869 18.243 1.00 95.88 163 MET A N 1
ATOM 1327 C CA . MET A 1 163 ? -7.494 5.876 16.866 1.00 95.88 163 MET A CA 1
ATOM 1328 C C . MET A 1 163 ? -6.445 6.969 16.651 1.00 95.88 163 MET A C 1
ATOM 1330 O O . MET A 1 163 ? -5.441 6.722 15.978 1.00 95.88 163 MET A O 1
ATOM 1334 N N . GLU A 1 164 ? -6.645 8.148 17.237 1.00 96.00 164 GLU A N 1
ATOM 1335 C CA . GLU A 1 164 ? -5.657 9.227 17.203 1.00 96.00 164 GLU A CA 1
ATOM 1336 C C . GLU A 1 164 ? -4.362 8.812 17.911 1.00 96.00 164 GLU A C 1
ATOM 1338 O O . GLU A 1 164 ? -3.279 8.949 17.331 1.00 96.00 164 GLU A O 1
ATOM 1343 N N . ASP A 1 165 ? -4.469 8.208 19.097 1.00 95.50 165 ASP A N 1
ATOM 1344 C CA . ASP A 1 165 ? -3.320 7.702 19.851 1.00 95.50 165 ASP A CA 1
ATOM 1345 C C . ASP A 1 165 ? -2.537 6.639 19.068 1.00 95.50 165 ASP A C 1
ATOM 1347 O O . ASP A 1 165 ? -1.305 6.686 19.004 1.00 95.50 165 ASP A O 1
ATOM 1351 N N . LEU A 1 166 ? -3.224 5.706 18.400 1.00 94.88 166 LEU A N 1
ATOM 1352 C CA . LEU A 1 166 ? -2.582 4.685 17.567 1.00 94.88 166 LEU A CA 1
ATOM 1353 C C . LEU A 1 166 ? -1.844 5.287 16.367 1.00 94.88 166 LEU A C 1
ATOM 1355 O O . LEU A 1 166 ? -0.763 4.803 16.020 1.00 94.88 166 LEU A O 1
ATOM 1359 N N . ILE A 1 167 ? -2.383 6.339 15.744 1.00 93.75 167 ILE A N 1
ATOM 1360 C CA . ILE A 1 167 ? -1.712 7.043 14.642 1.00 93.75 167 ILE A CA 1
ATOM 1361 C C . ILE A 1 167 ? -0.433 7.717 15.146 1.00 93.75 167 ILE A C 1
ATOM 1363 O O . ILE A 1 167 ? 0.614 7.623 14.497 1.00 93.75 167 ILE A O 1
ATOM 1367 N N . GLN A 1 168 ? -0.486 8.387 16.301 1.00 93.75 168 GLN A N 1
ATOM 1368 C CA . GLN A 1 168 ? 0.699 9.021 16.886 1.00 93.75 168 GLN A CA 1
ATOM 1369 C C . GLN A 1 168 ? 1.739 7.983 17.303 1.00 93.75 168 GLN A C 1
ATOM 1371 O O . GLN A 1 168 ? 2.926 8.134 17.006 1.00 93.75 168 GLN A O 1
ATOM 1376 N N . LEU A 1 169 ? 1.294 6.886 17.912 1.00 93.38 169 LEU A N 1
ATOM 1377 C CA . LEU A 1 169 ? 2.158 5.788 18.315 1.00 93.38 169 LEU A CA 1
ATOM 1378 C C . LEU A 1 169 ? 2.844 5.131 17.110 1.00 93.38 169 LEU A C 1
ATOM 1380 O O . LEU A 1 169 ? 4.036 4.841 17.174 1.00 93.38 169 LEU A O 1
ATOM 1384 N N . GLN A 1 170 ? 2.133 4.940 15.995 1.00 91.94 170 GLN A N 1
ATOM 1385 C CA . GLN A 1 170 ? 2.718 4.396 14.767 1.00 91.94 170 GLN A CA 1
ATOM 1386 C C . GLN A 1 170 ? 3.802 5.328 14.203 1.00 91.94 170 GLN A C 1
ATOM 1388 O O . GLN A 1 170 ? 4.871 4.861 13.805 1.00 91.94 170 GLN A O 1
ATOM 1393 N N . LYS A 1 171 ? 3.560 6.647 14.188 1.00 90.31 171 LYS A N 1
ATOM 1394 C CA . LYS A 1 171 ? 4.566 7.641 13.769 1.00 90.31 171 LYS A CA 1
ATOM 1395 C C . LYS A 1 171 ? 5.799 7.599 14.670 1.00 90.31 171 LYS A C 1
ATOM 1397 O O . LYS A 1 171 ? 6.917 7.587 14.164 1.00 90.31 171 LYS A O 1
ATOM 1402 N N . ALA A 1 172 ? 5.594 7.523 15.983 1.00 88.81 172 ALA A N 1
ATOM 1403 C CA . ALA A 1 172 ? 6.671 7.439 16.960 1.00 88.81 172 ALA A CA 1
ATOM 1404 C C . ALA A 1 172 ? 7.497 6.150 16.799 1.00 88.81 172 ALA A C 1
ATOM 1406 O O . ALA A 1 172 ? 8.722 6.212 16.773 1.00 88.81 172 ALA A O 1
ATOM 1407 N N . ALA A 1 173 ? 6.848 4.997 16.604 1.00 87.00 173 ALA A N 1
ATOM 1408 C CA . ALA A 1 173 ? 7.526 3.715 16.404 1.00 87.00 173 ALA A CA 1
ATOM 1409 C C . ALA A 1 173 ? 8.426 3.717 15.154 1.00 87.00 173 ALA A C 1
ATOM 1411 O O . ALA A 1 173 ? 9.535 3.190 15.190 1.00 87.00 173 ALA A O 1
ATOM 1412 N N . ARG A 1 174 ? 8.001 4.375 14.063 1.00 80.00 174 ARG A N 1
ATOM 1413 C CA . ARG A 1 174 ? 8.838 4.537 12.856 1.00 80.00 174 ARG A CA 1
ATOM 1414 C C . ARG A 1 174 ? 10.120 5.331 13.126 1.00 80.00 174 ARG A C 1
ATOM 1416 O O . ARG A 1 174 ? 11.136 5.043 12.507 1.00 80.00 174 ARG A O 1
ATOM 1423 N N . LEU A 1 175 ? 10.081 6.288 14.054 1.00 80.19 175 LEU A N 1
ATOM 1424 C CA . LEU A 1 175 ? 11.248 7.071 14.471 1.00 80.19 175 LEU A CA 1
ATOM 1425 C C . LEU A 1 175 ? 12.135 6.333 15.485 1.00 80.19 175 LEU A C 1
ATOM 1427 O O . LEU A 1 175 ? 13.295 6.687 15.627 1.00 80.19 175 LEU A O 1
ATOM 1431 N N . MET A 1 176 ? 11.619 5.324 16.195 1.00 71.06 176 MET A N 1
ATOM 1432 C CA . MET A 1 176 ? 12.359 4.570 17.221 1.00 71.06 176 MET A CA 1
ATOM 1433 C C . MET A 1 176 ? 13.177 3.397 16.668 1.00 71.06 176 MET A C 1
ATOM 1435 O O . MET A 1 176 ? 13.964 2.813 17.409 1.00 71.06 176 MET A O 1
ATOM 1439 N N . ALA A 1 177 ? 13.060 3.083 15.373 1.00 62.78 177 ALA A N 1
ATOM 1440 C CA . ALA A 1 177 ? 13.767 1.979 14.715 1.00 62.78 177 ALA A CA 1
ATOM 1441 C C . ALA A 1 177 ? 15.316 2.055 14.783 1.00 62.78 177 ALA A C 1
ATOM 1443 O O . ALA A 1 177 ? 15.989 1.163 14.279 1.00 62.78 177 ALA A O 1
ATOM 1444 N N . PHE A 1 178 ? 15.885 3.089 15.413 1.00 58.38 178 PHE A N 1
ATOM 1445 C CA . PHE A 1 178 ? 17.320 3.254 15.657 1.00 58.38 178 PHE A CA 1
ATOM 1446 C C . PHE A 1 178 ? 17.854 2.512 16.899 1.00 58.38 178 PHE A C 1
ATOM 1448 O O . PHE A 1 178 ? 19.060 2.536 17.122 1.00 58.38 178 PHE A O 1
ATOM 1455 N N . GLY A 1 179 ? 17.007 1.887 17.729 1.00 61.38 179 GLY A N 1
ATOM 1456 C CA . GLY A 1 179 ? 17.421 1.342 19.032 1.00 61.38 179 GLY A CA 1
ATOM 1457 C C . GLY A 1 179 ? 17.171 -0.152 19.227 1.00 61.38 179 GLY A C 1
ATOM 1458 O O . GLY A 1 179 ? 16.368 -0.478 20.093 1.00 61.38 179 GLY A O 1
ATOM 1459 N N . ASP A 1 180 ? 17.825 -1.030 18.449 1.00 69.12 180 ASP A N 1
ATOM 1460 C CA . ASP A 1 180 ? 17.914 -2.514 18.563 1.00 69.12 180 ASP A CA 1
ATOM 1461 C C . ASP A 1 180 ? 16.613 -3.331 18.771 1.00 69.12 180 ASP A C 1
ATOM 1463 O O . ASP A 1 180 ? 16.632 -4.564 18.767 1.00 69.12 180 ASP A O 1
ATOM 1467 N N . LYS A 1 181 ? 15.466 -2.682 18.955 1.00 78.69 181 LYS A N 1
ATOM 1468 C CA . LYS A 1 181 ? 14.160 -3.278 19.218 1.00 78.69 181 LYS A CA 1
ATOM 1469 C C . LYS A 1 181 ? 13.289 -3.155 17.982 1.00 78.69 181 LYS A C 1
ATOM 1471 O O . LYS A 1 181 ? 13.290 -2.134 17.299 1.00 78.69 181 LYS A O 1
ATOM 1476 N N . ASP A 1 182 ? 12.506 -4.197 17.733 1.00 87.62 182 ASP A N 1
ATOM 1477 C CA . ASP A 1 182 ? 11.557 -4.206 16.629 1.00 87.62 182 ASP A CA 1
ATOM 1478 C C . ASP A 1 182 ? 10.427 -3.180 16.888 1.00 87.62 182 ASP A C 1
ATOM 1480 O O . ASP A 1 182 ? 9.676 -3.325 17.866 1.00 87.62 182 ASP A O 1
ATOM 1484 N N . PRO A 1 183 ? 10.271 -2.154 16.027 1.00 89.69 183 PRO A N 1
ATOM 1485 C CA . PRO A 1 183 ? 9.282 -1.097 16.219 1.00 89.69 183 PRO A CA 1
ATOM 1486 C C . PRO A 1 183 ? 7.838 -1.612 16.174 1.00 89.69 183 PRO A C 1
ATOM 1488 O O . PRO A 1 183 ? 6.962 -1.035 16.821 1.00 89.69 183 PRO A O 1
ATOM 1491 N N . VAL A 1 184 ? 7.565 -2.700 15.444 1.00 90.44 184 VAL A N 1
ATOM 1492 C CA . VAL A 1 184 ? 6.229 -3.313 15.380 1.00 90.44 184 VAL A CA 1
ATOM 1493 C C . VAL A 1 184 ? 5.881 -3.955 16.718 1.00 90.44 184 VAL A C 1
ATOM 1495 O O . VAL A 1 184 ? 4.749 -3.834 17.190 1.00 90.44 184 VAL A O 1
ATOM 1498 N N . VAL A 1 185 ? 6.850 -4.613 17.358 1.00 90.56 185 VAL A N 1
ATOM 1499 C CA . VAL A 1 185 ? 6.653 -5.248 18.668 1.00 90.56 185 VAL A CA 1
ATOM 1500 C C . VAL A 1 185 ? 6.376 -4.193 19.737 1.00 90.56 185 VAL A C 1
ATOM 1502 O O . VAL A 1 185 ? 5.425 -4.331 20.507 1.00 90.56 185 VAL A O 1
ATOM 1505 N N . GLU A 1 186 ? 7.159 -3.115 19.763 1.00 89.31 186 GLU A N 1
ATOM 1506 C CA . GLU A 1 186 ? 6.955 -2.011 20.707 1.00 89.31 186 GLU A CA 1
ATOM 1507 C C . GLU A 1 186 ? 5.600 -1.322 20.501 1.00 89.31 186 GLU A C 1
ATOM 1509 O O . GLU A 1 186 ? 4.867 -1.081 21.466 1.00 89.31 186 GLU A O 1
ATOM 1514 N N . TYR A 1 187 ? 5.236 -1.071 19.240 1.00 93.38 187 TYR A N 1
ATOM 1515 C CA . TYR A 1 187 ? 3.917 -0.567 18.877 1.00 93.38 187 TYR A CA 1
ATOM 1516 C C . TYR A 1 187 ? 2.805 -1.488 19.384 1.00 93.38 187 TYR A C 1
ATOM 1518 O O . TYR A 1 187 ? 1.881 -1.018 20.042 1.00 93.38 187 TYR A O 1
ATOM 1526 N N . ALA A 1 188 ? 2.901 -2.797 19.139 1.00 93.94 188 ALA A N 1
ATOM 1527 C CA . ALA A 1 188 ? 1.875 -3.758 19.531 1.00 93.94 188 ALA A CA 1
ATOM 1528 C C . ALA A 1 188 ? 1.662 -3.814 21.054 1.00 93.94 188 ALA A C 1
ATOM 1530 O O . ALA A 1 188 ? 0.519 -3.916 21.510 1.00 93.94 188 ALA A O 1
ATOM 1531 N N . LEU A 1 189 ? 2.741 -3.731 21.839 1.00 92.75 189 LEU A N 1
ATOM 1532 C CA . LEU A 1 189 ? 2.673 -3.717 23.303 1.00 92.75 189 LEU A CA 1
ATOM 1533 C C . LEU A 1 189 ? 1.962 -2.462 23.820 1.00 92.75 189 LEU A C 1
ATOM 1535 O O . LEU A 1 189 ? 0.962 -2.578 24.529 1.00 92.75 189 LEU A O 1
ATOM 1539 N N . ARG A 1 190 ? 2.408 -1.274 23.400 1.00 93.62 190 ARG A N 1
ATOM 1540 C CA . ARG A 1 190 ? 1.795 0.000 23.813 1.00 93.62 190 ARG A CA 1
ATOM 1541 C C . ARG A 1 190 ? 0.358 0.138 23.316 1.00 93.62 190 ARG A C 1
ATOM 1543 O O . ARG A 1 190 ? -0.521 0.553 24.063 1.00 93.62 190 ARG A O 1
ATOM 1550 N N . ALA A 1 191 ? 0.088 -0.275 22.079 1.00 95.69 191 ALA A N 1
ATOM 1551 C CA . ALA A 1 191 ? -1.259 -0.282 21.522 1.00 95.69 191 ALA A CA 1
ATOM 1552 C C . ALA A 1 191 ? -2.207 -1.148 22.363 1.00 95.69 191 ALA A C 1
ATOM 1554 O O . ALA A 1 191 ? -3.365 -0.778 22.555 1.00 95.69 191 ALA A O 1
ATOM 1555 N N . LYS A 1 192 ? -1.739 -2.298 22.869 1.00 95.94 192 LYS A N 1
ATOM 1556 C CA . LYS A 1 192 ? -2.526 -3.164 23.756 1.00 95.94 192 LYS A CA 1
ATOM 1557 C C . LYS A 1 192 ? -2.829 -2.482 25.091 1.00 95.94 192 LYS A C 1
ATOM 1559 O O . LYS A 1 192 ? -3.965 -2.572 25.548 1.00 95.94 192 LYS A O 1
ATOM 1564 N N . GLU A 1 193 ? -1.849 -1.818 25.700 1.00 95.88 193 GLU A N 1
ATOM 1565 C CA . GLU A 1 193 ? -2.039 -1.070 26.953 1.00 95.88 193 GLU A CA 1
ATOM 1566 C C . GLU A 1 193 ? -3.091 0.032 26.790 1.00 95.88 193 GLU A C 1
ATOM 1568 O O . GLU A 1 193 ? -4.041 0.092 27.572 1.00 95.88 193 GLU A O 1
ATOM 1573 N N . LEU A 1 194 ? -2.977 0.831 25.724 1.00 95.88 194 LEU A N 1
ATOM 1574 C CA . LEU A 1 194 ? -3.949 1.871 25.378 1.00 95.88 194 LEU A CA 1
ATOM 1575 C C . LEU A 1 194 ? -5.356 1.294 25.176 1.00 95.88 194 LEU A C 1
ATOM 1577 O O . LEU A 1 194 ? -6.323 1.806 25.733 1.00 95.88 194 LEU A O 1
ATOM 1581 N N . PHE A 1 195 ? -5.472 0.174 24.458 1.00 95.69 195 PHE A N 1
ATOM 1582 C CA . PHE A 1 195 ? -6.764 -0.465 24.209 1.00 95.69 195 PHE A CA 1
ATOM 1583 C C . PHE A 1 195 ? -7.435 -0.975 25.489 1.00 95.69 195 PHE A C 1
ATOM 1585 O O . PHE A 1 195 ? -8.638 -0.794 25.667 1.00 95.69 195 PHE A O 1
ATOM 1592 N N . VAL A 1 196 ? -6.676 -1.616 26.386 1.00 94.88 196 VAL A N 1
ATOM 1593 C CA . VAL A 1 196 ? -7.209 -2.083 27.677 1.00 94.88 196 VAL A CA 1
ATOM 1594 C C . VAL A 1 196 ? -7.678 -0.895 28.510 1.00 94.88 196 VAL A C 1
ATOM 1596 O O . VAL A 1 196 ? -8.816 -0.903 28.976 1.00 94.88 196 VAL A O 1
ATOM 1599 N N . LYS A 1 197 ? -6.850 0.153 28.611 1.00 95.44 197 LYS A N 1
ATOM 1600 C CA . LYS A 1 197 ? -7.207 1.388 29.311 1.00 95.44 197 LYS A CA 1
ATOM 1601 C C . LYS A 1 197 ? -8.482 2.011 28.740 1.00 95.44 197 LYS A C 1
ATOM 1603 O O . LYS A 1 197 ? -9.384 2.325 29.502 1.00 95.44 197 LYS A O 1
ATOM 1608 N N . MET A 1 198 ? -8.593 2.132 27.417 1.00 96.44 198 MET A N 1
ATOM 1609 C CA . MET A 1 198 ? -9.788 2.656 26.749 1.00 96.44 198 MET A CA 1
ATOM 1610 C C . MET A 1 198 ? -11.042 1.849 27.116 1.00 96.44 198 MET A C 1
ATOM 1612 O O . MET A 1 198 ? -12.077 2.430 27.425 1.00 96.44 198 MET A O 1
ATOM 1616 N N . ILE A 1 199 ? -10.972 0.514 27.093 1.00 94.12 199 ILE A N 1
ATOM 1617 C CA . ILE A 1 199 ? -12.110 -0.339 27.465 1.00 94.12 199 ILE A CA 1
ATOM 1618 C C . ILE A 1 199 ? -12.500 -0.145 28.934 1.00 94.12 199 ILE A C 1
ATOM 1620 O O . ILE A 1 199 ? -13.691 -0.135 29.244 1.00 94.12 199 ILE A O 1
ATOM 1624 N N . ASP A 1 200 ? -11.530 -0.005 29.833 1.00 93.19 200 ASP A N 1
ATOM 1625 C CA . ASP A 1 200 ? -11.812 0.218 31.249 1.00 93.19 200 ASP A CA 1
ATOM 1626 C C . ASP A 1 200 ? -12.381 1.619 31.502 1.00 93.19 200 ASP A C 1
ATOM 1628 O O . ASP A 1 200 ? -13.385 1.731 32.203 1.00 93.19 200 ASP A O 1
ATOM 1632 N N . ASP A 1 201 ? -11.852 2.651 30.840 1.00 93.81 201 ASP A N 1
ATOM 1633 C CA . ASP A 1 201 ? -12.404 4.010 30.858 1.00 93.81 201 ASP A CA 1
ATOM 1634 C C . ASP A 1 201 ? -13.862 4.011 30.356 1.00 93.81 201 ASP A C 1
ATOM 1636 O O . ASP A 1 201 ? -14.736 4.579 31.002 1.00 93.81 201 ASP A O 1
ATOM 1640 N N . ILE A 1 202 ? -14.166 3.295 29.264 1.00 93.12 202 ILE A N 1
ATOM 1641 C CA . ILE A 1 202 ? -15.543 3.134 28.765 1.00 93.12 202 ILE A CA 1
ATOM 1642 C C . ILE A 1 202 ? -16.447 2.489 29.823 1.00 93.12 202 ILE A C 1
ATOM 1644 O O . ILE A 1 202 ? -17.564 2.952 30.040 1.00 93.12 202 ILE A O 1
ATOM 1648 N N . LYS A 1 203 ? -16.008 1.396 30.463 1.00 89.31 203 LYS A N 1
ATOM 1649 C CA . LYS A 1 203 ? -16.815 0.719 31.493 1.00 89.31 203 LYS A CA 1
ATOM 1650 C C . LYS A 1 203 ? -17.083 1.642 32.673 1.00 89.31 203 LYS A C 1
ATOM 1652 O O . LYS A 1 203 ? -18.196 1.637 33.185 1.00 89.31 203 LYS A O 1
ATOM 1657 N N . ILE A 1 204 ? -16.073 2.399 33.097 1.00 90.00 204 ILE A N 1
ATOM 1658 C CA . ILE A 1 204 ? -16.180 3.368 34.184 1.00 90.00 204 ILE A CA 1
ATOM 1659 C C . ILE A 1 204 ? -17.176 4.463 33.800 1.00 90.00 204 ILE A C 1
ATOM 1661 O O . ILE A 1 204 ? -18.115 4.690 34.551 1.00 90.00 204 ILE A O 1
ATOM 1665 N N . ASP A 1 205 ? -17.047 5.072 32.623 1.00 88.56 205 ASP A N 1
ATOM 1666 C CA . ASP A 1 205 ? -17.929 6.156 32.173 1.00 88.56 205 ASP A CA 1
ATOM 1667 C C . ASP A 1 205 ? -19.385 5.683 31.995 1.00 88.56 205 ASP A C 1
ATOM 1669 O O . ASP A 1 205 ? -20.327 6.407 32.315 1.00 88.56 205 ASP A O 1
ATOM 1673 N N . ILE A 1 206 ? -19.590 4.439 31.546 1.00 87.25 206 ILE A N 1
ATOM 1674 C CA . ILE A 1 206 ? -20.926 3.833 31.456 1.00 87.25 206 ILE A CA 1
ATOM 1675 C C . ILE A 1 206 ? -21.490 3.515 32.853 1.00 87.25 206 ILE A C 1
ATOM 1677 O O . ILE A 1 206 ? -22.666 3.775 33.098 1.00 87.25 206 ILE A O 1
ATOM 1681 N N . ALA A 1 207 ? -20.678 2.973 33.770 1.00 76.31 207 ALA A N 1
ATOM 1682 C CA . ALA A 1 207 ? -21.115 2.545 35.105 1.00 76.31 207 ALA A CA 1
ATOM 1683 C C . ALA A 1 207 ? -21.311 3.708 36.093 1.00 76.31 207 ALA A C 1
ATOM 1685 O O . ALA A 1 207 ? -22.256 3.697 36.877 1.00 76.31 207 ALA A O 1
ATOM 1686 N N . ILE A 1 208 ? -20.451 4.732 36.052 1.00 58.16 208 ILE A N 1
ATOM 1687 C CA . ILE A 1 208 ? -20.580 5.951 36.870 1.00 58.16 208 ILE A CA 1
ATOM 1688 C C . ILE A 1 208 ? -21.903 6.659 36.571 1.00 58.16 208 ILE A C 1
ATOM 1690 O O . ILE A 1 208 ? -22.475 7.307 37.446 1.00 58.16 208 ILE A O 1
ATOM 1694 N N . GLU A 1 209 ? -22.420 6.505 35.355 1.00 53.34 209 GLU A N 1
ATOM 1695 C CA . GLU A 1 209 ? -23.655 7.150 34.944 1.00 53.34 209 GLU A CA 1
ATOM 1696 C C . GLU A 1 209 ? -24.848 6.189 34.769 1.00 53.34 209 GLU A C 1
ATOM 1698 O O . GLU A 1 209 ? -25.878 6.600 34.217 1.00 53.34 209 GLU A O 1
ATOM 1703 N N . GLY A 1 210 ? -24.734 4.942 35.249 1.00 43.84 210 GLY A N 1
ATOM 1704 C CA . GLY A 1 210 ? -25.791 3.931 35.225 1.00 43.84 210 GLY A CA 1
ATOM 1705 C C . GLY A 1 210 ? -25.493 2.736 36.139 1.00 43.84 210 GLY A C 1
ATOM 1706 O O . GLY A 1 210 ? -24.597 1.947 35.854 1.00 43.84 210 GLY A O 1
ATOM 1707 N N . ASP A 1 211 ? -26.285 2.583 37.208 1.00 43.97 211 ASP A N 1
ATOM 1708 C CA . ASP A 1 211 ? -26.325 1.403 38.085 1.00 43.97 211 ASP A CA 1
ATOM 1709 C C . ASP A 1 211 ? -26.375 0.101 37.268 1.00 43.97 211 ASP A C 1
ATOM 1711 O O . ASP A 1 211 ? -27.425 -0.293 36.759 1.00 43.97 211 ASP A O 1
ATOM 1715 N N . LEU A 1 212 ? -25.249 -0.604 37.170 1.00 42.66 212 LEU A N 1
ATOM 1716 C CA . LEU A 1 212 ? -25.222 -2.013 36.793 1.00 42.66 212 LEU A CA 1
ATOM 1717 C C . LEU A 1 212 ? -23.975 -2.674 37.378 1.00 42.66 212 LEU A C 1
ATOM 1719 O O . LEU A 1 212 ? -22.859 -2.532 36.881 1.00 42.66 212 LEU A O 1
ATOM 1723 N N . GLN A 1 213 ? -24.200 -3.436 38.451 1.00 41.62 213 GLN A N 1
ATOM 1724 C CA . GLN A 1 213 ? -23.281 -4.474 38.897 1.00 41.62 213 GLN A CA 1
ATOM 1725 C C . GLN A 1 213 ? -23.110 -5.475 37.754 1.00 41.62 213 GLN A C 1
ATOM 1727 O O . GLN A 1 213 ? -24.044 -6.196 37.405 1.00 41.62 213 GLN A O 1
ATOM 1732 N N . VAL A 1 214 ? -21.921 -5.514 37.161 1.00 37.62 214 VAL A N 1
ATOM 1733 C CA . VAL A 1 214 ? -21.538 -6.605 36.269 1.00 37.62 214 VAL A CA 1
ATOM 1734 C C . VAL A 1 214 ? -20.737 -7.594 37.101 1.00 37.62 214 VAL A C 1
ATOM 1736 O O . VAL A 1 214 ? -19.622 -7.301 37.527 1.00 37.62 214 VAL A O 1
ATOM 1739 N N . ASP A 1 215 ? -21.363 -8.738 37.366 1.00 36.03 215 ASP A N 1
ATOM 1740 C CA . ASP A 1 215 ? -20.739 -9.914 37.960 1.00 36.03 215 ASP A CA 1
ATOM 1741 C C . ASP A 1 215 ? -19.666 -10.471 37.010 1.00 36.03 215 ASP A C 1
ATOM 1743 O O . ASP A 1 215 ? -19.885 -10.589 35.800 1.00 36.03 215 ASP A O 1
ATOM 1747 N N . PHE A 1 216 ? -18.501 -10.785 37.570 1.00 36.59 216 PHE A N 1
ATOM 1748 C CA . PHE A 1 216 ? -17.363 -11.371 36.868 1.00 36.59 216 PHE A CA 1
ATOM 1749 C C . PHE A 1 216 ? -17.216 -12.830 37.310 1.00 36.59 216 PHE A C 1
ATOM 1751 O O . PHE A 1 216 ? -16.292 -13.170 38.052 1.00 36.59 216 PHE A O 1
ATOM 1758 N N . SER A 1 217 ? -18.142 -13.676 36.854 1.00 36.22 217 SER A N 1
ATOM 1759 C CA . SER A 1 217 ? -17.974 -15.133 36.827 1.00 36.22 217 SER A CA 1
ATOM 1760 C C . SER A 1 217 ? -17.630 -15.640 35.428 1.00 36.22 217 SER A C 1
ATOM 1762 O O . SER A 1 217 ? -18.054 -15.015 34.427 1.00 36.22 217 SER A O 1
#

Sequence (217 aa):
MVTVATNMAGRGTDILLSVGGIRAGGLHVIGTERHESRRIDNQLRGRAGRQGQIGSSQFHLSMEDDLIEIYGSDELWQVVEEMNLPEDRPMNNAFLQEEINEAQQLAENLHFDSRKRLYEFDAVYDRQRAAFYKFRARFLTELDEKIRVKNLKIIDQKWQEQMEDLIQLQKAARLMAFGDKDPVVEYALRAKELFVKMIDDIKIDIAIEGDLQVDFS

Secondary structure (DSSP, 8-state):
-----STTTTTT---PPPHHHHHTTSEEEEESS--SSHHHHHHHHTTSSGGG--EEEEE---TTSHHHHHH--HHHHHHHHHT---TTS----HHHHHHHHHHHHHHHHHHHHHHHHHHHHHHHHHHHHHHHHHHHHHHHT-S-HHHHHHHHHHHHHHHHHHHHHHHHHHHHHHHHTTSSS-HHHHHHHHHHHHHHHHHHHHHHHHHHTS-------

pLDDT: mean 87.77, std 12.38, range [36.03, 97.25]